Protein AF-0000000069180202 (afdb_homodimer)

Radius of gyration: 19.61 Å; Cα contacts (8 Å, |Δi|>4): 697; chains: 2; bounding box: 41×54×53 Å

InterPro domains:
  IPR003018 GAF domain [PF13185] (70-161)
  IPR029016 GAF-like domain superfamily [G3DSA:3.30.450.40] (1-163)

Sequence (326 aa):
MNQHNKVQEYEKVLDLLDHFLKKYQNLGRNAIETSIVSLLKNNVTGLFFVGFYQVIDGILIDSILDNHLEVGPYQSTILATPRIEKGKGQCGQCWAEGKVQIQEDVKVCQNYIACDNETQSEIVIPVIKNGVVLSVLDIDSEHLSRFDEVDSKYLQRIVEYLIMNQHNKVQEYEKVLDLLDHFLKKYQNLGRNAIETSIVSLLKNNVTGLFFVGFYQVIDGILIDSILDNHLEVGPYQSTILATPRIEKGKGQCGQCWAEGKVQIQEDVKVCQNYIACDNETQSEIVIPVIKNGVVLSVLDIDSEHLSRFDEVDSKYLQRIVEYLI

Nearest PDB structures (foldseek):
  3mmh-assembly1_B  TM=9.413E-01  e=2.063E-14  Neisseria meningitidis 8013
  3rfb-assembly1_A  TM=9.466E-01  e=6.491E-14  Streptococcus pneumoniae R6
  3ksf-assembly2_D  TM=9.534E-01  e=9.323E-14  Staphylococcus aureus subsp. aureus MRSA252
  4mn7-assembly1_B  TM=9.444E-01  e=2.237E-10  Thermoplasma acidophilum DSM 1728
  4mmn-assembly2_E  TM=9.373E-01  e=2.376E-10  Thermoplasma acidophilum DSM 1728

Structure (mmCIF, N/CA/C/O backbone):
data_AF-0000000069180202-model_v1
#
loop_
_entity.id
_entity.type
_entity.pdbx_description
1 polymer 'Chromosome undetermined scaffold_2, whole genome shotgun sequence'
#
loop_
_atom_site.group_PDB
_atom_site.id
_atom_site.type_symbol
_atom_site.label_atom_id
_atom_site.label_alt_id
_atom_site.label_comp_id
_atom_site.label_asym_id
_atom_site.label_entity_id
_atom_site.label_seq_id
_atom_site.pdbx_PDB_ins_code
_atom_site.Cartn_x
_atom_site.Cartn_y
_atom_site.Cartn_z
_atom_site.occupancy
_atom_site.B_iso_or_equiv
_atom_site.auth_seq_id
_atom_site.auth_comp_id
_atom_site.auth_asym_id
_atom_site.auth_atom_id
_atom_site.pdbx_PDB_model_num
ATOM 1 N N . MET A 1 1 ? -10.234 23.172 -8.258 1 62.91 1 MET A N 1
ATOM 2 C CA . MET A 1 1 ? -11.141 22.047 -8.523 1 62.91 1 MET A CA 1
ATOM 3 C C . MET A 1 1 ? -12.562 22.391 -8.078 1 62.91 1 MET A C 1
ATOM 5 O O . MET A 1 1 ? -12.758 23.062 -7.066 1 62.91 1 MET A O 1
ATOM 9 N N . ASN A 1 2 ? -13.484 22.062 -8.883 1 78.38 2 ASN A N 1
ATOM 10 C CA . ASN A 1 2 ? -14.898 22.281 -8.594 1 78.38 2 ASN A CA 1
ATOM 11 C C . ASN A 1 2 ? -15.359 21.469 -7.391 1 78.38 2 ASN A C 1
ATOM 13 O O . ASN A 1 2 ? -15.117 20.266 -7.32 1 78.38 2 ASN A O 1
ATOM 17 N N . GLN A 1 3 ? -15.898 22.172 -6.367 1 82.25 3 GLN A N 1
ATOM 18 C CA . GLN A 1 3 ? -16.328 21.594 -5.105 1 82.25 3 GLN A CA 1
ATOM 19 C C . GLN A 1 3 ? -17.375 20.5 -5.332 1 82.25 3 GLN A C 1
ATOM 21 O O . GLN A 1 3 ? -17.359 19.484 -4.641 1 82.25 3 GLN A O 1
ATOM 2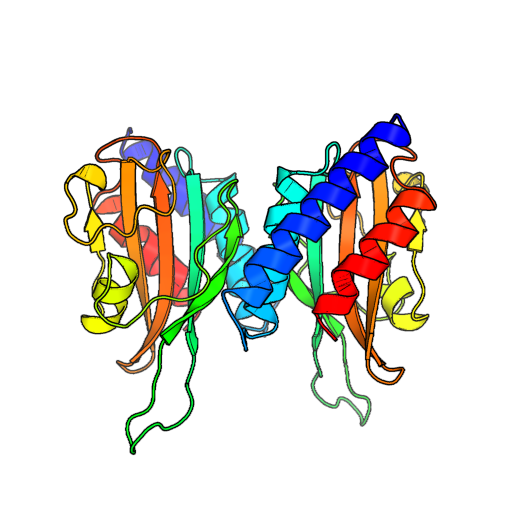6 N N . HIS A 1 4 ? -18.203 20.719 -6.238 1 80.88 4 HIS A N 1
ATOM 27 C CA . HIS A 1 4 ? -19.25 19.734 -6.523 1 80.88 4 HIS A CA 1
ATOM 28 C C . HIS A 1 4 ? -18.656 18.422 -6.996 1 80.88 4 HIS A C 1
ATOM 30 O O . HIS A 1 4 ? -19.109 17.344 -6.574 1 80.88 4 HIS A O 1
ATOM 36 N N . ASN A 1 5 ? -17.75 18.5 -7.758 1 92.19 5 ASN A N 1
ATOM 37 C CA . ASN A 1 5 ? -17.094 17.312 -8.258 1 92.19 5 ASN A CA 1
ATOM 38 C C . ASN A 1 5 ? -16.375 16.547 -7.145 1 92.19 5 ASN A C 1
ATOM 40 O O . ASN A 1 5 ? -16.453 15.312 -7.082 1 92.19 5 ASN A O 1
ATOM 44 N N . LYS A 1 6 ? -15.906 17.25 -6.215 1 95.06 6 LYS A N 1
ATOM 45 C CA . LYS A 1 6 ? -15.25 16.625 -5.074 1 95.06 6 LYS A CA 1
ATOM 46 C C . LYS A 1 6 ? -16.234 15.82 -4.246 1 95.06 6 LYS A C 1
ATOM 48 O O . LYS A 1 6 ? -15.961 14.664 -3.898 1 95.06 6 LYS A O 1
ATOM 53 N N . VAL A 1 7 ? -17.297 16.484 -3.967 1 97.69 7 VAL A N 1
ATOM 54 C CA . VAL A 1 7 ? -18.312 15.852 -3.125 1 97.69 7 VAL A CA 1
ATOM 55 C C . VAL A 1 7 ? -18.766 14.547 -3.762 1 97.69 7 VAL A C 1
ATOM 57 O O . VAL A 1 7 ? -18.844 13.516 -3.092 1 97.69 7 VAL A O 1
ATOM 60 N N . GLN A 1 8 ? -19.016 14.57 -5.012 1 98.19 8 GLN A N 1
ATOM 61 C CA . GLN A 1 8 ? -19.469 13.383 -5.719 1 98.19 8 GLN A CA 1
ATOM 62 C C . GLN A 1 8 ? -18.422 12.273 -5.688 1 98.19 8 GLN A C 1
ATOM 64 O O . GLN A 1 8 ? -18.75 11.102 -5.492 1 98.19 8 GLN A O 1
ATOM 69 N N . GLU A 1 9 ? -17.219 12.609 -5.91 1 98.56 9 GLU A N 1
ATOM 70 C CA . GLU A 1 9 ? -16.125 11.633 -5.898 1 98.56 9 GLU A CA 1
ATOM 71 C C . GLU A 1 9 ? -15.977 10.992 -4.52 1 98.56 9 GLU A C 1
ATOM 73 O O . GLU A 1 9 ? -15.836 9.773 -4.406 1 98.56 9 GLU A O 1
ATOM 78 N N . TYR A 1 10 ? -16.047 11.805 -3.496 1 98.75 10 TYR A N 1
ATOM 79 C CA . TYR A 1 10 ? -15.906 11.281 -2.141 1 98.75 10 TYR A CA 1
ATOM 80 C C . TYR A 1 10 ? -17.109 10.414 -1.769 1 98.75 10 TYR A C 1
ATOM 82 O O . TYR A 1 10 ? -16.953 9.391 -1.097 1 98.75 10 TYR A O 1
ATOM 90 N N . GLU A 1 11 ? -18.25 10.844 -2.168 1 98.62 11 GLU A N 1
ATOM 91 C CA . GLU A 1 11 ? -19.453 10.047 -1.897 1 98.62 11 GLU A CA 1
ATOM 92 C C . GLU A 1 11 ? -19.359 8.688 -2.586 1 98.62 11 GLU A C 1
ATOM 94 O O . GLU A 1 11 ? -19.781 7.672 -2.018 1 98.62 11 GLU A O 1
ATOM 99 N N . LYS A 1 12 ? -18.875 8.727 -3.756 1 98.62 12 LYS A N 1
ATOM 100 C CA . LYS A 1 12 ? -18.641 7.461 -4.449 1 98.62 12 LYS A CA 1
ATOM 101 C C . LYS A 1 12 ? -17.672 6.57 -3.672 1 98.62 12 LYS A C 1
ATOM 103 O O . LYS A 1 12 ? -17.938 5.375 -3.494 1 98.62 12 LYS A O 1
ATOM 108 N N . VAL A 1 13 ? -16.594 7.074 -3.213 1 98.75 13 VAL A N 1
ATOM 109 C CA . VAL A 1 13 ? -15.609 6.324 -2.441 1 98.75 13 VAL A CA 1
ATOM 110 C C . VAL A 1 13 ? -16.266 5.75 -1.186 1 98.75 13 VAL A C 1
ATOM 112 O O . VAL A 1 13 ? -16.078 4.578 -0.859 1 98.75 13 VAL A O 1
ATOM 115 N N . LEU A 1 14 ? -17.078 6.582 -0.497 1 98.81 14 LEU A N 1
ATOM 116 C CA . LEU A 1 14 ? -17.734 6.141 0.729 1 98.81 14 LEU A CA 1
ATOM 117 C C . LEU A 1 14 ? -18.688 4.992 0.446 1 98.81 14 LEU A C 1
ATOM 119 O O . LEU A 1 14 ? -18.766 4.027 1.211 1 98.81 14 LEU A O 1
ATOM 123 N N . ASP A 1 15 ? -19.391 5.113 -0.637 1 98.62 15 ASP A N 1
ATOM 124 C CA . ASP A 1 15 ? -20.328 4.062 -1.017 1 98.62 15 ASP A CA 1
ATOM 125 C C . ASP A 1 15 ? -19.594 2.754 -1.311 1 98.62 15 ASP A C 1
ATOM 127 O O . ASP A 1 15 ? -20 1.693 -0.825 1 98.62 15 ASP A O 1
ATOM 131 N N . LEU A 1 16 ? -18.578 2.826 -2.084 1 98.44 16 LEU A N 1
ATOM 132 C CA . LEU A 1 16 ? -17.797 1.646 -2.439 1 98.44 16 LEU A CA 1
ATOM 133 C C . LEU A 1 16 ? -17.156 1.027 -1.202 1 98.44 16 LEU A C 1
ATOM 135 O O . LEU A 1 16 ? -17.156 -0.196 -1.04 1 98.44 16 LEU A O 1
ATOM 139 N N . LEU A 1 17 ? -16.656 1.841 -0.373 1 98.56 17 LEU A N 1
ATOM 140 C CA . LEU A 1 17 ? -16 1.368 0.844 1 98.56 17 LEU A CA 1
ATOM 141 C C . LEU A 1 17 ? -17 0.674 1.762 1 98.56 17 LEU A C 1
ATOM 143 O O . LEU A 1 17 ? -16.719 -0.394 2.307 1 98.56 17 LEU A O 1
ATOM 147 N N . ASP A 1 18 ? -18.125 1.298 1.925 1 98.12 18 ASP A N 1
ATOM 148 C CA . ASP A 1 18 ? -19.172 0.722 2.762 1 98.12 18 ASP A CA 1
ATOM 149 C C . ASP A 1 18 ? -19.578 -0.655 2.252 1 98.12 18 ASP A C 1
ATOM 151 O O . ASP A 1 18 ? -19.672 -1.608 3.027 1 98.12 18 ASP A O 1
ATOM 155 N N . HIS A 1 19 ? -19.797 -0.779 1.019 1 97.81 19 HIS A N 1
ATOM 156 C CA . HIS A 1 19 ? -20.172 -2.055 0.42 1 97.81 19 HIS A CA 1
ATOM 157 C C . HIS A 1 19 ? -19.062 -3.09 0.587 1 97.81 19 HIS A C 1
ATOM 159 O O . HIS A 1 19 ? -19.344 -4.246 0.912 1 97.81 19 HIS A O 1
ATOM 165 N N . PHE A 1 20 ? -17.891 -2.672 0.346 1 97.75 20 PHE A N 1
ATOM 166 C CA . PHE A 1 20 ? -16.719 -3.529 0.44 1 97.75 20 PHE A CA 1
ATOM 167 C C . PHE A 1 20 ? -16.562 -4.094 1.848 1 97.75 20 PHE A C 1
ATOM 169 O O . PHE A 1 20 ? -16.391 -5.301 2.021 1 97.75 20 PHE A O 1
ATOM 176 N N . LEU A 1 21 ? -16.734 -3.268 2.811 1 97.56 21 LEU A N 1
ATOM 177 C CA . LEU A 1 21 ? -16.484 -3.686 4.184 1 97.56 21 LEU A CA 1
ATOM 178 C C . LEU A 1 21 ? -17.688 -4.426 4.754 1 97.56 21 LEU A C 1
ATOM 180 O O . LEU A 1 21 ? -17.562 -5.137 5.758 1 97.56 21 LEU A O 1
ATOM 184 N N . LYS A 1 22 ? -18.844 -4.211 4.195 1 97.19 22 LYS A N 1
ATOM 185 C CA . LYS A 1 22 ? -20 -5.039 4.551 1 97.19 22 LYS A CA 1
ATOM 186 C C . LYS A 1 22 ? -19.828 -6.461 4.023 1 97.19 22 LYS A C 1
ATOM 188 O O . LYS A 1 22 ? -20.219 -7.426 4.684 1 97.19 22 LYS A O 1
ATOM 193 N N . LYS A 1 23 ? -19.234 -6.543 2.889 1 96.31 23 LYS A N 1
ATOM 194 C CA . LYS A 1 23 ? -19.016 -7.84 2.258 1 96.31 23 LYS A CA 1
ATOM 195 C C . LYS A 1 23 ? -17.875 -8.594 2.934 1 96.31 23 LYS A C 1
ATOM 197 O O . LYS A 1 23 ? -17.953 -9.805 3.131 1 96.31 23 LYS A O 1
ATOM 202 N N . TYR A 1 24 ? -16.844 -7.91 3.221 1 95.06 24 TYR A N 1
ATOM 203 C CA . TYR A 1 24 ? -15.672 -8.5 3.85 1 95.06 24 TYR A CA 1
ATOM 204 C C . TYR A 1 24 ? -15.508 -7.992 5.277 1 95.06 24 TYR A C 1
ATOM 206 O O . TYR A 1 24 ? -14.828 -6.992 5.516 1 95.06 24 TYR A O 1
ATOM 214 N N . GLN A 1 25 ? -16.031 -8.719 6.203 1 93.88 25 GLN A N 1
ATOM 215 C CA . GLN A 1 25 ? -16.031 -8.297 7.602 1 93.88 25 GLN A CA 1
ATOM 216 C C . GLN A 1 25 ? -14.75 -8.742 8.305 1 93.88 25 GLN A C 1
ATOM 218 O O . GLN A 1 25 ? -14.031 -9.617 7.809 1 93.88 25 GLN A O 1
ATOM 223 N N . ASN A 1 26 ? -14.383 -8.109 9.289 1 93.06 26 ASN A N 1
ATOM 224 C CA . ASN A 1 26 ? -13.289 -8.461 10.195 1 93.06 26 ASN A CA 1
ATOM 225 C C . ASN A 1 26 ? -11.938 -8.445 9.484 1 93.06 26 ASN A C 1
ATOM 227 O O . ASN A 1 26 ? -11.102 -9.32 9.703 1 93.06 26 ASN A O 1
ATOM 231 N N . LEU A 1 27 ? -11.766 -7.555 8.547 1 95.69 27 LEU A N 1
ATOM 232 C CA . LEU A 1 27 ? -10.469 -7.344 7.914 1 95.69 27 LEU A CA 1
ATOM 233 C C . LEU A 1 27 ? -9.492 -6.691 8.883 1 95.69 27 LEU A C 1
ATOM 235 O O . LEU A 1 27 ? -9.891 -5.891 9.734 1 95.69 27 LEU A O 1
ATOM 239 N N . GLY A 1 28 ? -8.234 -7.055 8.734 1 96 28 GLY A N 1
ATOM 240 C CA . GLY A 1 28 ? -7.203 -6.367 9.492 1 96 28 GLY A CA 1
ATOM 241 C C . GLY A 1 28 ? -7 -4.926 9.055 1 96 28 GLY A C 1
ATOM 242 O O . GLY A 1 28 ? -7.441 -4.531 7.977 1 96 28 GLY A O 1
ATOM 243 N N . ARG A 1 29 ? -6.391 -4.145 9.836 1 96.69 29 ARG A N 1
ATOM 244 C CA . ARG A 1 29 ? -6.176 -2.721 9.617 1 96.69 29 ARG A CA 1
ATOM 245 C C . ARG A 1 29 ? -5.438 -2.479 8.297 1 96.69 29 ARG A C 1
ATOM 247 O O . ARG A 1 29 ? -5.805 -1.585 7.535 1 96.69 29 ARG A O 1
ATOM 254 N N . ASN A 1 30 ? -4.395 -3.289 8.047 1 97.62 30 ASN A N 1
ATOM 255 C CA . ASN A 1 30 ? -3.607 -3.125 6.828 1 97.62 30 ASN A CA 1
ATOM 256 C C . ASN A 1 30 ? -4.465 -3.293 5.578 1 97.62 30 ASN A C 1
ATOM 258 O O . ASN A 1 30 ? -4.305 -2.551 4.605 1 97.62 30 ASN A O 1
ATOM 262 N N . ALA A 1 31 ? -5.324 -4.23 5.613 1 98.25 31 ALA A N 1
ATOM 263 C CA . ALA A 1 31 ? -6.203 -4.496 4.48 1 98.25 31 ALA A CA 1
ATOM 264 C C . ALA A 1 31 ? -7.188 -3.348 4.27 1 98.25 31 ALA A C 1
ATOM 266 O O . ALA A 1 31 ? -7.453 -2.947 3.133 1 98.25 31 ALA A O 1
ATOM 267 N N . ILE A 1 32 ? -7.699 -2.828 5.348 1 98.62 32 ILE A N 1
ATOM 268 C CA . ILE A 1 32 ? -8.633 -1.713 5.242 1 98.62 32 ILE A CA 1
ATOM 269 C C . ILE A 1 32 ? -7.902 -0.474 4.73 1 98.62 32 ILE A C 1
ATOM 271 O O . ILE A 1 32 ? -8.391 0.216 3.832 1 98.62 32 ILE A O 1
ATOM 275 N N . GLU A 1 33 ? -6.727 -0.249 5.262 1 98.88 33 GLU A N 1
ATOM 276 C CA . GLU A 1 33 ? -5.945 0.905 4.824 1 98.88 33 GLU A CA 1
ATOM 277 C C . GLU A 1 33 ? -5.617 0.818 3.338 1 98.88 33 GLU A C 1
ATOM 279 O O . GLU A 1 33 ? -5.777 1.797 2.604 1 98.88 33 GLU A O 1
ATOM 284 N N . THR A 1 34 ? -5.156 -0.327 2.893 1 98.75 34 THR A N 1
ATOM 285 C CA . THR A 1 34 ? -4.789 -0.469 1.487 1 98.75 34 THR A CA 1
ATOM 286 C C . THR A 1 34 ? -6.012 -0.289 0.59 1 98.75 34 THR A C 1
ATOM 288 O O . THR A 1 34 ? -5.902 0.26 -0.509 1 98.75 34 THR A O 1
ATOM 291 N N . SER A 1 35 ? -7.156 -0.737 1.031 1 98.5 35 SER A N 1
ATOM 292 C CA . SER A 1 35 ? -8.391 -0.582 0.261 1 98.5 35 SER A CA 1
ATOM 293 C C . SER A 1 35 ? -8.812 0.881 0.186 1 98.5 35 SER A C 1
ATOM 295 O O . SER A 1 35 ? -9.234 1.356 -0.87 1 98.5 35 SER A O 1
ATOM 297 N N . ILE A 1 36 ? -8.703 1.573 1.312 1 98.94 36 ILE A N 1
ATOM 298 C CA . ILE A 1 36 ? -9 3.002 1.333 1 98.94 36 ILE A CA 1
ATOM 299 C C . ILE A 1 36 ? -8.078 3.73 0.355 1 98.94 36 ILE A C 1
ATOM 301 O O . ILE A 1 36 ? -8.539 4.555 -0.44 1 98.94 36 ILE A O 1
ATOM 305 N N . VAL A 1 37 ? -6.809 3.398 0.398 1 98.94 37 VAL A N 1
ATOM 306 C CA . VAL A 1 37 ? -5.828 4.012 -0.493 1 98.94 37 VAL A CA 1
ATOM 307 C C . VAL A 1 37 ? -6.234 3.773 -1.946 1 98.94 37 VAL A C 1
ATOM 309 O O . VAL A 1 37 ? -6.246 4.707 -2.752 1 98.94 37 VAL A O 1
ATOM 312 N N . SER A 1 38 ? -6.566 2.566 -2.246 1 98.62 38 SER A N 1
ATOM 313 C CA . SER A 1 38 ? -6.949 2.209 -3.607 1 98.62 38 SER A CA 1
ATOM 314 C C . SER A 1 38 ? -8.188 2.977 -4.055 1 98.62 38 SER A C 1
ATOM 316 O O . SER A 1 38 ? -8.219 3.531 -5.152 1 98.62 38 SER A O 1
ATOM 318 N N . LEU A 1 39 ? -9.148 3 -3.262 1 98.81 39 LEU A N 1
ATOM 319 C CA . LEU A 1 39 ? -10.406 3.654 -3.609 1 98.81 39 LEU A CA 1
ATOM 320 C C . LEU A 1 39 ? -10.203 5.156 -3.795 1 98.81 39 LEU A C 1
ATOM 322 O O . LEU A 1 39 ? -10.727 5.742 -4.746 1 98.81 39 LEU A O 1
ATOM 326 N N . LEU A 1 40 ? -9.477 5.77 -2.883 1 98.88 40 LEU A N 1
ATOM 327 C CA . LEU A 1 40 ? -9.227 7.203 -3.002 1 98.88 40 LEU A CA 1
ATOM 328 C C . LEU A 1 40 ? -8.43 7.512 -4.262 1 98.88 40 LEU A C 1
ATOM 330 O O . LEU A 1 40 ? -8.82 8.367 -5.059 1 98.88 40 LEU A O 1
ATOM 334 N N . LYS A 1 41 ? -7.324 6.805 -4.449 1 98.81 41 LYS A N 1
ATOM 335 C CA . LYS A 1 41 ? -6.406 7.078 -5.555 1 98.81 41 LYS A CA 1
ATOM 336 C C . LYS A 1 41 ? -7.105 6.914 -6.898 1 98.81 41 LYS A C 1
ATOM 338 O O . LYS A 1 41 ? -6.801 7.633 -7.855 1 98.81 41 LYS A O 1
ATOM 343 N N . ASN A 1 42 ? -8.062 6.031 -6.977 1 97.94 42 ASN A N 1
ATOM 344 C CA . ASN A 1 42 ? -8.602 5.656 -8.273 1 97.94 42 ASN A CA 1
ATOM 345 C C . ASN A 1 42 ? -9.977 6.285 -8.516 1 97.94 42 ASN A C 1
ATOM 347 O O . ASN A 1 42 ? -10.523 6.188 -9.609 1 97.94 42 ASN A O 1
ATOM 351 N N . ASN A 1 43 ? -10.5 7.004 -7.52 1 98.31 43 ASN A N 1
ATOM 352 C CA . ASN A 1 43 ? -11.828 7.566 -7.715 1 98.31 43 ASN A CA 1
ATOM 353 C C . ASN A 1 43 ? -11.859 9.062 -7.422 1 98.31 43 ASN A C 1
ATOM 355 O O . ASN A 1 43 ? -12.844 9.742 -7.711 1 98.31 43 ASN A O 1
ATOM 359 N N . VAL A 1 44 ? -10.859 9.617 -6.766 1 98.56 44 VAL A N 1
ATOM 360 C CA . VAL A 1 44 ? -10.773 11.055 -6.488 1 98.56 44 VAL A CA 1
ATOM 361 C C . VAL A 1 44 ? -9.672 11.68 -7.348 1 98.56 44 VAL A C 1
ATOM 363 O O . VAL A 1 44 ? -8.516 11.258 -7.285 1 98.56 44 VAL A O 1
ATOM 366 N N . THR A 1 45 ? -10.023 12.664 -8.109 1 97.69 45 THR A N 1
ATOM 367 C CA . THR A 1 45 ? -9.109 13.273 -9.078 1 97.69 45 THR A CA 1
ATOM 368 C C . THR A 1 45 ? -8.109 14.18 -8.367 1 97.69 45 THR A C 1
ATOM 370 O O . THR A 1 45 ? -8.414 14.758 -7.324 1 97.69 45 THR A O 1
ATOM 373 N N . GLY A 1 46 ? -6.996 14.242 -8.891 1 96.94 46 GLY A N 1
ATOM 374 C CA . GLY A 1 46 ? -6.027 15.242 -8.461 1 96.94 46 GLY A CA 1
ATOM 375 C C . GLY A 1 46 ? -5.184 14.797 -7.285 1 96.94 46 GLY A C 1
ATOM 376 O O . GLY A 1 46 ? -4.582 15.625 -6.598 1 96.94 46 GLY A O 1
ATOM 377 N N . LEU A 1 47 ? -5.219 13.5 -6.961 1 98.12 47 LEU A N 1
ATOM 378 C CA . LEU A 1 47 ? -4.379 12.977 -5.891 1 98.12 47 LEU A CA 1
ATOM 379 C C . LEU A 1 47 ? -3.111 12.344 -6.453 1 98.12 47 LEU A C 1
ATOM 381 O O . LEU A 1 47 ? -3.182 11.492 -7.348 1 98.12 47 LEU A O 1
ATOM 385 N N . PHE A 1 48 ? -2.041 12.797 -5.984 1 97.19 48 PHE A N 1
ATOM 386 C CA . PHE A 1 48 ? -0.748 12.32 -6.453 1 97.19 48 PHE A CA 1
ATOM 387 C C . PHE A 1 48 ? -0.225 11.203 -5.559 1 97.19 48 PHE A C 1
ATOM 389 O O . PHE A 1 48 ? 0.061 10.102 -6.031 1 97.19 48 PHE A O 1
ATOM 396 N N . PHE A 1 49 ? -0.125 11.406 -4.305 1 97.75 49 PHE A N 1
ATOM 397 C CA . PHE A 1 49 ? 0.205 10.438 -3.271 1 97.75 49 PHE A CA 1
ATOM 398 C C . PHE A 1 49 ? -0.982 10.203 -2.346 1 97.75 49 PHE A C 1
ATOM 400 O O . PHE A 1 49 ? -1.622 11.156 -1.898 1 97.75 49 PHE A O 1
ATOM 407 N N . VAL A 1 50 ? -1.335 9.008 -2.119 1 98.88 50 VAL A N 1
ATOM 408 C CA . VAL A 1 50 ? -2.301 8.609 -1.1 1 98.88 50 VAL A CA 1
ATOM 409 C C . VAL A 1 50 ? -1.725 7.477 -0.258 1 98.88 50 VAL A C 1
ATOM 411 O O . VAL A 1 50 ? -1.4 6.406 -0.784 1 98.88 50 VAL A O 1
ATOM 414 N N . GLY A 1 51 ? -1.556 7.715 1.034 1 98.81 51 GLY A N 1
ATOM 415 C CA . GLY A 1 51 ? -0.98 6.645 1.834 1 98.81 51 GLY A CA 1
ATOM 416 C C . GLY A 1 51 ? -1.128 6.871 3.326 1 98.81 51 GLY A C 1
ATOM 417 O O . GLY A 1 51 ? -1.507 7.961 3.76 1 98.81 51 GLY A O 1
ATOM 418 N N . PHE A 1 52 ? -0.867 5.84 4.078 1 98.94 52 PHE A N 1
ATOM 419 C CA . PHE A 1 52 ? -0.938 5.887 5.535 1 98.94 52 PHE A CA 1
ATOM 420 C C . PHE A 1 52 ? 0.455 5.812 6.145 1 98.94 52 PHE A C 1
ATOM 422 O O . PHE A 1 52 ? 1.344 5.152 5.602 1 98.94 52 PHE A O 1
ATOM 429 N N . TYR A 1 53 ? 0.617 6.461 7.191 1 98.69 53 TYR A N 1
ATOM 430 C CA . TYR A 1 53 ? 1.673 6.207 8.164 1 98.69 53 TYR A CA 1
ATOM 431 C C . TYR A 1 53 ? 1.092 5.707 9.484 1 98.69 53 TYR A C 1
ATOM 433 O O . TYR A 1 53 ? 0.066 6.211 9.945 1 98.69 53 TYR A O 1
ATOM 441 N N . GLN A 1 54 ? 1.719 4.738 10.047 1 98.38 54 GLN A N 1
ATOM 442 C CA . GLN A 1 54 ? 1.229 4.141 11.289 1 98.38 54 GLN A CA 1
ATOM 443 C C . GLN A 1 54 ? 2.15 4.473 12.461 1 98.38 54 GLN A C 1
ATOM 445 O O . GLN A 1 54 ? 3.373 4.477 12.312 1 98.38 54 GLN A O 1
ATOM 450 N N . VAL A 1 55 ? 1.574 4.754 13.594 1 97.38 55 VAL A N 1
ATOM 451 C CA . VAL A 1 55 ? 2.379 4.938 14.797 1 97.38 55 VAL A CA 1
ATOM 452 C C . VAL A 1 55 ? 2.92 3.592 15.266 1 97.38 55 VAL A C 1
ATOM 454 O O . VAL A 1 55 ? 2.152 2.664 15.531 1 97.38 55 VAL A O 1
ATOM 457 N N . ILE A 1 56 ? 4.188 3.498 15.266 1 95.12 56 ILE A N 1
ATOM 458 C CA . ILE A 1 56 ? 4.855 2.281 15.719 1 95.12 56 ILE A CA 1
ATOM 459 C C . ILE A 1 56 ? 5.555 2.547 17.047 1 95.12 56 ILE A C 1
ATOM 461 O O . ILE A 1 56 ? 6.254 3.553 17.203 1 95.12 56 ILE A O 1
ATOM 465 N N . ASP A 1 57 ? 5.277 1.591 17.953 1 84.62 57 ASP A N 1
ATOM 466 C CA . ASP A 1 57 ? 5.961 1.71 19.234 1 84.62 57 ASP A CA 1
ATOM 467 C C . ASP A 1 57 ? 7.445 1.375 19.109 1 84.62 57 ASP A C 1
ATOM 469 O O . ASP A 1 57 ? 7.812 0.415 18.422 1 84.62 57 ASP A O 1
ATOM 473 N N . GLY A 1 58 ? 8.297 2.252 19.391 1 71.62 58 GLY A N 1
ATOM 474 C CA . GLY A 1 58 ? 9.734 2.033 19.328 1 71.62 58 GLY A CA 1
ATOM 475 C C . GLY A 1 58 ? 10.297 1.438 20.609 1 71.62 58 GLY A C 1
ATOM 476 O O . GLY A 1 58 ? 9.547 0.904 21.438 1 71.62 58 GLY A O 1
ATOM 477 N N . ILE A 1 59 ? 11.594 1.221 20.516 1 59.69 59 ILE A N 1
ATOM 478 C CA . ILE A 1 59 ? 12.336 0.718 21.672 1 59.69 59 ILE A CA 1
ATOM 479 C C . ILE A 1 59 ? 12.414 1.799 22.75 1 59.69 59 ILE A C 1
ATOM 481 O O . ILE A 1 59 ? 12.406 2.992 22.438 1 59.69 59 ILE A O 1
ATOM 485 N N . LEU A 1 60 ? 12.289 1.415 23.859 1 62.84 60 LEU A N 1
ATOM 486 C CA . LEU A 1 60 ? 12.484 2.303 25 1 62.8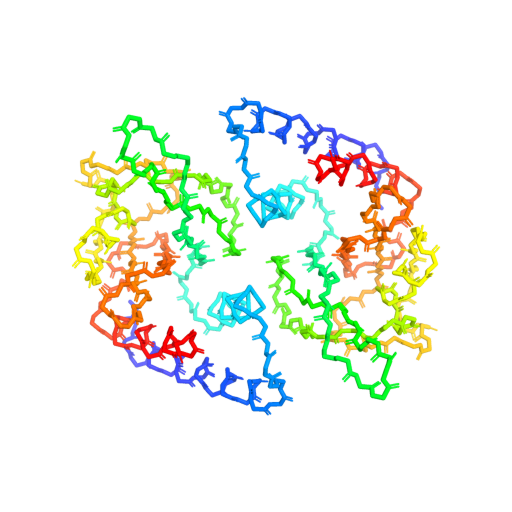4 60 LEU A CA 1
ATOM 487 C C . LEU A 1 60 ? 13.922 2.807 25.047 1 62.84 60 LEU A C 1
ATOM 489 O O . LEU A 1 60 ? 14.867 2.01 25.094 1 62.84 60 LEU A O 1
ATOM 493 N N . ILE A 1 61 ? 14.094 3.902 24.609 1 57.47 61 ILE A N 1
ATOM 494 C CA . ILE A 1 61 ? 15.398 4.516 24.844 1 57.47 61 ILE A CA 1
ATOM 495 C C . ILE A 1 61 ? 15.312 5.477 26.031 1 57.47 61 ILE A C 1
ATOM 497 O O . ILE A 1 61 ? 14.617 6.492 25.953 1 57.47 61 ILE A O 1
ATOM 501 N N . ASP A 1 62 ? 16.25 5.191 26.953 1 53.59 62 ASP A N 1
ATOM 502 C CA . ASP A 1 62 ? 16.328 6.012 28.156 1 53.59 62 ASP A CA 1
ATOM 503 C C . ASP A 1 62 ? 14.938 6.25 28.75 1 53.59 62 ASP A C 1
ATOM 505 O O . ASP A 1 62 ? 14.578 7.387 29.062 1 53.59 62 ASP A O 1
ATOM 509 N N . SER A 1 63 ? 14.133 5.383 28.656 1 62.97 63 SER A N 1
ATOM 510 C CA . SER A 1 63 ? 12.805 5.359 29.25 1 62.97 63 SER A CA 1
ATOM 511 C C . SER A 1 63 ? 11.805 6.137 28.406 1 62.97 63 SER A C 1
ATOM 513 O O . SER A 1 63 ? 10.75 6.539 28.906 1 62.97 63 SER A O 1
ATOM 515 N N . ILE A 1 64 ? 12.32 6.617 27.422 1 64.06 64 ILE A N 1
ATOM 516 C CA . ILE A 1 64 ? 11.398 7.277 26.516 1 64.06 64 ILE A CA 1
ATOM 517 C C . ILE A 1 64 ? 11.133 6.371 25.312 1 64.06 64 ILE A C 1
ATOM 519 O O . ILE A 1 64 ? 12.062 5.867 24.688 1 64.06 64 ILE A O 1
ATOM 523 N N . LEU A 1 65 ? 9.859 6.125 25.094 1 66.12 65 LEU A N 1
ATOM 524 C CA . LEU A 1 65 ? 9.516 5.332 23.922 1 66.12 65 LEU A CA 1
ATOM 525 C C . LEU A 1 65 ? 9.773 6.117 22.641 1 66.12 65 LEU A C 1
ATOM 527 O O . LEU A 1 65 ? 9.359 7.273 22.531 1 66.12 65 LEU A O 1
ATOM 531 N N . ASP A 1 66 ? 10.594 5.652 21.875 1 79.69 66 ASP A N 1
ATOM 532 C CA . ASP A 1 66 ? 10.922 6.289 20.594 1 79.69 66 ASP A CA 1
ATOM 533 C C . ASP A 1 66 ? 9.914 5.922 19.516 1 79.69 66 ASP A C 1
ATOM 535 O O . ASP A 1 66 ? 10.281 5.352 18.484 1 79.69 66 ASP A O 1
ATOM 539 N N . ASN A 1 67 ? 8.695 6.371 19.812 1 91.75 67 ASN A N 1
ATOM 540 C CA . ASN A 1 67 ? 7.668 6.102 18.812 1 91.75 67 ASN A CA 1
ATOM 541 C C . ASN A 1 67 ? 7.875 6.934 17.547 1 91.75 67 ASN A C 1
ATOM 543 O O . ASN A 1 67 ? 8.461 8.016 17.609 1 91.75 67 ASN A O 1
ATOM 547 N N . HIS A 1 68 ? 7.527 6.418 16.453 1 95.56 68 HIS A N 1
ATOM 548 C CA . HIS A 1 68 ? 7.594 7.129 15.188 1 95.56 68 HIS A CA 1
ATOM 549 C C . HIS A 1 68 ? 6.453 6.711 14.266 1 95.56 68 HIS A C 1
ATOM 551 O O . HIS A 1 68 ? 5.754 5.734 14.539 1 95.56 68 HIS A O 1
ATOM 557 N N . LEU A 1 69 ? 6.246 7.527 13.328 1 97.5 69 LEU A N 1
ATOM 558 C CA . LEU A 1 69 ? 5.414 7.094 12.203 1 97.5 69 LEU A CA 1
ATOM 559 C C . LEU A 1 69 ? 6.219 6.234 11.234 1 97.5 69 LEU A C 1
ATOM 561 O O . LEU A 1 69 ? 7.348 6.586 10.875 1 97.5 69 LEU A O 1
ATOM 565 N N . GLU A 1 70 ? 5.621 5.137 10.852 1 97.88 70 GLU A N 1
ATOM 566 C CA . GLU A 1 70 ? 6.207 4.301 9.812 1 97.88 70 GLU A CA 1
ATOM 567 C C . GLU A 1 70 ? 5.258 4.152 8.625 1 97.88 70 GLU A C 1
ATOM 569 O O . GLU A 1 70 ? 4.051 3.99 8.805 1 97.88 70 GLU A O 1
ATOM 574 N N . VAL A 1 71 ? 5.852 4.18 7.434 1 98.31 71 VAL A N 1
ATOM 575 C CA . VAL A 1 71 ? 5.043 4.172 6.223 1 98.31 71 VAL A CA 1
ATOM 576 C C . VAL A 1 71 ? 4.27 2.861 6.125 1 98.31 71 VAL A C 1
ATOM 578 O O . VAL A 1 71 ? 4.809 1.791 6.418 1 98.31 71 VAL A O 1
ATOM 581 N N . GLY A 1 72 ? 2.992 2.947 5.879 1 98.56 72 GLY A N 1
ATOM 582 C CA . GLY A 1 72 ? 2.111 1.847 5.52 1 98.56 72 GLY A CA 1
ATOM 583 C C . GLY A 1 72 ? 1.737 1.841 4.047 1 98.56 72 GLY A C 1
ATOM 584 O O . GLY A 1 72 ? 2.5 2.318 3.207 1 98.56 72 GLY A O 1
ATOM 585 N N . PRO A 1 73 ? 0.623 1.282 3.705 1 98.75 73 PRO A N 1
ATOM 586 C CA . PRO A 1 73 ? 0.223 1.202 2.299 1 98.75 73 PRO A CA 1
ATOM 587 C C . PRO A 1 73 ? 0.058 2.576 1.652 1 98.75 73 PRO A C 1
ATOM 589 O O . PRO A 1 73 ? -0.438 3.508 2.291 1 98.75 73 PRO A O 1
ATOM 592 N N . TYR A 1 74 ? 0.459 2.666 0.396 1 98.75 74 TYR A N 1
ATOM 593 C CA . TYR A 1 74 ? 0.237 3.883 -0.376 1 98.75 74 TYR A CA 1
ATOM 594 C C . TYR A 1 74 ? 0.262 3.592 -1.872 1 98.75 74 TYR A C 1
ATOM 596 O O . TYR A 1 74 ? 0.677 2.51 -2.293 1 98.75 74 TYR A O 1
ATOM 604 N N . GLN A 1 75 ? -0.263 4.5 -2.613 1 98.69 75 GLN A N 1
ATOM 605 C CA . GLN A 1 75 ? -0.124 4.496 -4.066 1 98.69 75 GLN A CA 1
ATOM 606 C C . GLN A 1 75 ? 0.414 5.828 -4.574 1 98.69 75 GLN A C 1
ATOM 608 O O . GLN A 1 75 ? -0.169 6.883 -4.305 1 98.69 75 GLN A O 1
ATOM 613 N N . SER A 1 76 ? 1.49 5.793 -5.184 1 98.06 76 SER A N 1
ATOM 614 C CA . SER A 1 76 ? 2.184 6.934 -5.773 1 98.06 76 SER A CA 1
ATOM 615 C C . SER A 1 76 ? 3.432 6.488 -6.531 1 98.06 76 SER A C 1
ATOM 617 O O . SER A 1 76 ? 3.896 5.359 -6.367 1 98.06 76 SER A O 1
ATOM 619 N N . THR A 1 77 ? 3.941 7.418 -7.328 1 96.12 77 THR A N 1
ATOM 620 C CA . THR A 1 77 ? 5.215 7.145 -7.984 1 96.12 77 THR A CA 1
ATOM 621 C C . THR A 1 77 ? 6.383 7.48 -7.062 1 96.12 77 THR A C 1
ATOM 623 O O . THR A 1 77 ? 7.523 7.102 -7.332 1 96.12 77 THR A O 1
ATOM 626 N N . ILE A 1 78 ? 6.133 8.055 -5.973 1 93.88 78 ILE A N 1
ATOM 627 C CA . ILE A 1 78 ? 7.16 8.477 -5.023 1 93.88 78 ILE A CA 1
ATOM 628 C C . ILE A 1 78 ? 7.574 7.293 -4.152 1 93.88 78 ILE A C 1
ATOM 630 O O . ILE A 1 78 ? 6.727 6.516 -3.709 1 93.88 78 ILE A O 1
ATOM 634 N N . LEU A 1 79 ? 8.859 7.191 -3.965 1 96.31 79 LEU A N 1
ATOM 635 C CA . LEU A 1 79 ? 9.32 6.352 -2.863 1 96.31 79 LEU A CA 1
ATOM 636 C C . LEU A 1 79 ? 9.234 7.094 -1.537 1 96.31 79 LEU A C 1
ATOM 638 O O . LEU A 1 79 ? 10.039 7.984 -1.267 1 96.31 79 LEU A O 1
ATOM 642 N N . ALA A 1 80 ? 8.336 6.738 -0.739 1 96.12 80 ALA A N 1
ATOM 643 C CA . ALA A 1 80 ? 8.008 7.488 0.471 1 96.12 80 ALA A CA 1
ATOM 644 C C . ALA A 1 80 ? 9.094 7.328 1.528 1 96.12 80 ALA A C 1
ATOM 646 O O . ALA A 1 80 ? 9.695 6.258 1.654 1 96.12 80 ALA A O 1
ATOM 647 N N . THR A 1 81 ? 9.352 8.406 2.285 1 95.38 81 THR A N 1
ATOM 648 C CA . THR A 1 81 ? 10.18 8.258 3.473 1 95.38 81 THR A CA 1
ATOM 649 C C . THR A 1 81 ? 9.547 7.266 4.449 1 95.38 81 THR A C 1
ATOM 651 O O . THR A 1 81 ? 8.352 7.336 4.723 1 95.38 81 THR A O 1
ATOM 654 N N . PRO A 1 82 ? 10.328 6.414 5.004 1 96.25 82 PRO A N 1
ATOM 655 C CA . PRO A 1 82 ? 9.695 5.312 5.738 1 96.25 82 PRO A CA 1
ATOM 656 C C . PRO A 1 82 ? 9.43 5.66 7.199 1 96.25 82 PRO A C 1
ATOM 658 O O . PRO A 1 82 ? 8.688 4.945 7.883 1 96.25 82 PRO A O 1
ATOM 661 N N . ARG A 1 83 ? 10.102 6.75 7.676 1 95.25 83 ARG A N 1
ATOM 662 C CA . ARG A 1 83 ? 9.961 7.121 9.078 1 95.25 83 ARG A CA 1
ATOM 663 C C . ARG A 1 83 ? 9.844 8.633 9.234 1 95.25 83 ARG A C 1
ATOM 665 O O . ARG A 1 83 ? 10.547 9.391 8.562 1 95.25 83 ARG A O 1
ATOM 672 N N . ILE A 1 84 ? 8.867 8.945 10.109 1 95.38 84 ILE A N 1
ATOM 673 C CA . ILE A 1 84 ? 8.656 10.359 10.414 1 95.38 84 ILE A CA 1
ATOM 674 C C . ILE A 1 84 ? 8.594 10.555 11.93 1 95.38 84 ILE A C 1
ATOM 676 O O . ILE A 1 84 ? 7.863 9.844 12.625 1 95.38 84 ILE A O 1
ATOM 680 N N . GLU A 1 85 ? 9.328 11.484 12.406 1 93.88 85 GLU A N 1
ATOM 681 C CA . GLU A 1 85 ? 9.328 11.797 13.828 1 93.88 85 GLU A CA 1
ATOM 682 C C . GLU A 1 85 ? 8.102 12.617 14.219 1 93.88 85 GLU A C 1
ATOM 684 O O . GLU A 1 85 ? 7.578 13.375 13.406 1 93.88 85 GLU A O 1
ATOM 689 N N . LYS A 1 86 ? 7.766 12.445 15.492 1 94.06 86 LYS A N 1
ATOM 690 C CA . LYS A 1 86 ? 6.656 13.258 15.992 1 94.06 86 LYS A CA 1
ATOM 691 C C . LYS A 1 86 ? 6.969 14.742 15.883 1 94.06 86 LYS A C 1
ATOM 693 O O . LYS A 1 86 ? 8.062 15.18 16.25 1 94.06 86 LYS A O 1
ATOM 698 N N . GLY A 1 87 ? 5.957 15.5 15.273 1 94.06 87 GLY A N 1
ATOM 699 C CA . GLY A 1 87 ? 6.094 16.938 15.188 1 94.06 87 GLY A CA 1
ATOM 700 C C . GLY A 1 87 ? 6.863 17.391 13.961 1 94.06 87 GLY A C 1
ATOM 701 O O . GLY A 1 87 ? 6.953 18.594 13.688 1 94.06 87 GLY A O 1
ATOM 702 N N . LYS A 1 88 ? 7.324 16.453 13.18 1 92.56 88 LYS A N 1
ATOM 703 C CA . LYS A 1 88 ? 8.133 16.812 12.016 1 92.56 88 LYS A CA 1
ATOM 704 C C . LYS A 1 88 ? 7.312 16.719 10.727 1 92.56 88 LYS A C 1
ATOM 706 O O . LYS A 1 88 ? 6.754 15.672 10.414 1 92.56 88 LYS A O 1
ATOM 711 N N . GLY A 1 89 ? 7.312 17.844 10.055 1 92.06 89 GLY A N 1
ATOM 712 C CA . GLY A 1 89 ? 6.516 17.875 8.836 1 92.06 89 GLY A CA 1
ATOM 713 C C . GLY A 1 89 ? 5.023 17.859 9.102 1 92.06 89 GLY A C 1
ATOM 714 O O . GLY A 1 89 ? 4.59 17.906 10.25 1 92.06 89 GLY A O 1
ATOM 715 N N . GLN A 1 90 ? 4.324 17.766 8.047 1 94.12 90 GLN A N 1
ATOM 716 C CA . GLN A 1 90 ? 2.869 17.797 8.164 1 94.12 90 GLN A CA 1
ATOM 717 C C . GLN A 1 90 ? 2.338 16.531 8.828 1 94.12 90 GLN A C 1
ATOM 719 O O . GLN A 1 90 ? 1.412 16.594 9.641 1 94.12 90 GLN A O 1
ATOM 724 N N . CYS A 1 91 ? 2.881 15.461 8.469 1 96.81 91 CYS A N 1
ATOM 725 C CA . CYS A 1 91 ? 2.453 14.211 9.078 1 96.81 91 CYS A CA 1
ATOM 726 C C . CYS A 1 91 ? 2.797 14.18 10.562 1 96.81 91 CYS A C 1
ATOM 728 O O . CYS A 1 91 ? 1.967 13.805 11.391 1 96.81 91 CYS A O 1
ATOM 730 N N . GLY A 1 92 ? 4.039 14.539 10.836 1 95.94 92 GLY A N 1
ATOM 731 C CA . GLY A 1 92 ? 4.445 14.57 12.234 1 95.94 92 GLY A CA 1
ATOM 732 C C . GLY A 1 92 ? 3.639 15.555 13.062 1 95.94 92 GLY A C 1
ATOM 733 O O . GLY A 1 92 ? 3.326 15.281 14.227 1 95.94 92 GLY A O 1
ATOM 734 N N . GLN A 1 93 ? 3.342 16.688 12.5 1 96.12 93 GLN A N 1
ATOM 735 C CA . GLN A 1 93 ? 2.539 17.688 13.188 1 96.12 93 GLN A CA 1
ATOM 736 C C . GLN A 1 93 ? 1.114 17.188 13.414 1 96.12 93 GLN A C 1
ATOM 738 O O . GLN A 1 93 ? 0.546 17.391 14.492 1 96.12 93 GLN A O 1
ATOM 743 N N . CYS A 1 94 ? 0.577 16.594 12.406 1 98 94 CYS A N 1
ATOM 744 C CA . CYS A 1 94 ? -0.741 15.977 12.539 1 98 94 CYS A CA 1
ATOM 745 C C . CYS A 1 94 ? -0.77 14.984 13.695 1 98 94 CYS A C 1
ATOM 747 O O . CYS A 1 94 ? -1.705 14.992 14.5 1 98 94 CYS A O 1
ATOM 749 N N . TRP A 1 95 ? 0.211 14.164 13.773 1 97.94 95 TRP A N 1
ATOM 750 C CA . TRP A 1 95 ? 0.343 13.18 14.836 1 97.94 95 TRP A CA 1
ATOM 751 C C . TRP A 1 95 ? 0.464 13.867 16.203 1 97.94 95 TRP A C 1
ATOM 753 O O . TRP A 1 95 ? -0.245 13.508 17.141 1 97.94 95 TRP A O 1
ATOM 763 N N . ALA A 1 96 ? 1.292 14.852 16.312 1 96.94 96 ALA A N 1
ATOM 764 C CA . ALA A 1 96 ? 1.567 15.531 17.578 1 96.94 96 ALA A CA 1
ATOM 765 C C . ALA A 1 96 ? 0.323 16.234 18.094 1 96.94 96 ALA A C 1
ATOM 767 O O . ALA A 1 96 ? 0.044 16.219 19.297 1 96.94 96 ALA A O 1
ATOM 768 N N . GLU A 1 97 ? -0.401 16.828 17.203 1 98 97 GLU A N 1
ATOM 769 C CA . GLU A 1 97 ? -1.516 17.688 17.609 1 98 97 GLU A CA 1
ATOM 770 C C . GLU A 1 97 ? -2.834 16.906 17.594 1 98 97 GLU A C 1
ATOM 772 O O . GLU A 1 97 ? -3.809 17.328 18.219 1 98 97 GLU A O 1
ATOM 777 N N . GLY A 1 98 ? -2.883 15.883 16.766 1 98.38 98 GLY A N 1
ATOM 778 C CA . GLY A 1 98 ? -4.129 15.156 16.594 1 98.38 98 GLY A CA 1
ATOM 779 C C . GLY A 1 98 ? -5.168 15.93 15.805 1 98.38 98 GLY A C 1
ATOM 780 O O . GLY A 1 98 ? -6.363 15.844 16.094 1 98.38 98 GLY A O 1
ATOM 781 N N . LYS A 1 99 ? -4.676 16.75 14.906 1 98.56 99 LYS A N 1
ATOM 782 C CA . LYS A 1 99 ? -5.555 17.594 14.117 1 98.56 99 LYS A CA 1
ATOM 783 C C . LYS A 1 99 ? -5.219 17.5 12.625 1 98.56 99 LYS A C 1
ATOM 785 O O . LYS A 1 99 ? -4.07 17.234 12.258 1 98.56 99 LYS A O 1
ATOM 790 N N . VAL A 1 100 ? -6.254 17.75 11.852 1 98.75 100 VAL A N 1
ATOM 791 C CA . VAL A 1 100 ? -6.059 17.797 10.406 1 98.75 100 VAL A CA 1
ATOM 792 C C . VAL A 1 100 ? -5.047 18.891 10.055 1 98.75 100 VAL A C 1
ATOM 794 O O . VAL A 1 100 ? -5.09 19.984 10.617 1 98.75 100 VAL A O 1
ATOM 797 N N . GLN A 1 101 ? -4.105 18.547 9.148 1 97.62 101 GLN A N 1
ATOM 798 C CA . GLN A 1 101 ? -3.188 19.531 8.578 1 97.62 101 GLN A CA 1
ATOM 799 C C . GLN A 1 101 ? -3.477 19.766 7.098 1 97.62 101 GLN A C 1
ATOM 801 O O . GLN A 1 101 ? -3.562 18.812 6.324 1 97.62 101 GLN A O 1
ATOM 806 N N . ILE A 1 102 ? -3.689 21 6.723 1 97.31 102 ILE A N 1
ATOM 807 C CA . ILE A 1 102 ? -3.83 21.375 5.316 1 97.31 102 ILE A CA 1
ATOM 808 C C . ILE A 1 102 ? -2.744 22.391 4.938 1 97.31 102 ILE A C 1
ATOM 810 O O . ILE A 1 102 ? -2.607 23.438 5.578 1 97.31 102 ILE A O 1
ATOM 814 N N . GLN A 1 103 ? -1.966 22.016 3.992 1 95.06 103 GLN A N 1
ATOM 815 C CA . GLN A 1 103 ? -0.934 22.891 3.465 1 95.06 103 GLN A CA 1
ATOM 816 C C . GLN A 1 103 ? -1.219 23.266 2.012 1 95.06 103 GLN A C 1
ATOM 818 O O . GLN A 1 103 ? -1.181 22.406 1.128 1 95.06 103 GLN A O 1
ATOM 823 N N . GLU A 1 104 ? -1.38 24.516 1.748 1 94.56 104 GLU A N 1
ATOM 824 C CA . GLU A 1 104 ? -1.771 25 0.428 1 94.56 104 GLU A CA 1
ATOM 825 C C . GLU A 1 104 ? -0.583 25.016 -0.529 1 94.56 104 GLU A C 1
ATOM 827 O O . GLU A 1 104 ? -0.754 24.875 -1.741 1 94.56 104 GLU A O 1
ATOM 832 N N . ASP A 1 105 ? 0.568 25.219 0.01 1 91.81 105 ASP A N 1
ATOM 833 C CA . ASP A 1 105 ? 1.84 25.266 -0.704 1 91.81 105 ASP A CA 1
ATOM 834 C C . ASP A 1 105 ? 2.967 24.688 0.141 1 91.81 105 ASP A C 1
ATOM 836 O O . ASP A 1 105 ? 3.459 25.328 1.067 1 91.81 105 ASP A O 1
ATOM 840 N N . VAL A 1 106 ? 3.365 23.516 -0.251 1 86.75 106 VAL A N 1
ATOM 841 C CA . VAL A 1 106 ? 4.309 22.781 0.589 1 86.75 106 VAL A CA 1
ATOM 842 C C . VAL A 1 106 ? 5.688 23.438 0.51 1 86.75 106 VAL A C 1
ATOM 844 O O . VAL A 1 106 ? 6.535 23.234 1.38 1 86.75 106 VAL A O 1
ATOM 847 N N . LYS A 1 107 ? 6.07 24.172 -0.555 1 78.88 107 LYS A N 1
ATOM 848 C CA . LYS A 1 107 ? 7.371 24.812 -0.712 1 78.88 107 LYS A CA 1
ATOM 849 C C . LYS A 1 107 ? 7.57 25.906 0.326 1 78.88 107 LYS A C 1
ATOM 851 O O . LYS A 1 107 ? 8.703 26.328 0.594 1 78.88 107 LYS A O 1
ATOM 856 N N . VAL A 1 108 ? 6.516 26.312 0.802 1 68.94 108 VAL A N 1
ATOM 857 C CA . VAL A 1 108 ? 6.613 27.375 1.784 1 68.94 108 VAL A CA 1
ATOM 858 C C . VAL A 1 108 ? 6.699 26.797 3.189 1 68.94 108 VAL A C 1
ATOM 860 O O . VAL A 1 108 ? 6.988 27.5 4.152 1 68.94 108 VAL A O 1
ATOM 863 N N . CYS A 1 109 ? 6.57 25.5 3.139 1 61.03 109 CYS A N 1
ATOM 864 C CA . CYS A 1 109 ? 6.598 24.875 4.457 1 61.03 109 CYS A CA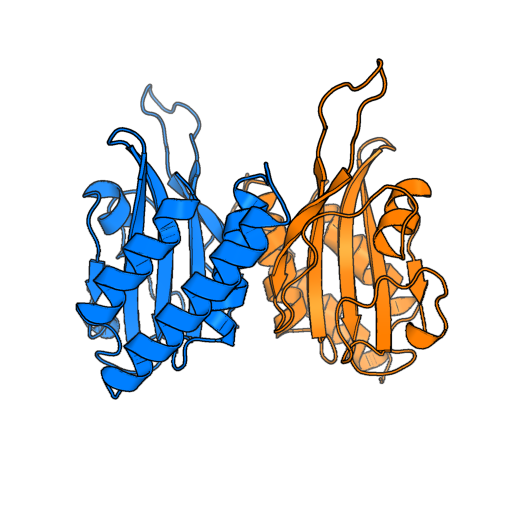 1
ATOM 865 C C . CYS A 1 109 ? 8.031 24.688 4.941 1 61.03 109 CYS A C 1
ATOM 867 O O . CYS A 1 109 ? 8.867 24.141 4.227 1 61.03 109 CYS A O 1
ATOM 869 N N . GLN A 1 110 ? 8.461 25.359 5.922 1 53 110 GLN A N 1
ATOM 870 C CA . GLN A 1 110 ? 9.805 25.344 6.492 1 53 110 GLN A CA 1
ATOM 871 C C . GLN A 1 110 ? 10.266 23.906 6.77 1 53 110 GLN A C 1
ATOM 873 O O . GLN A 1 110 ? 11.43 23.578 6.543 1 53 110 GLN A O 1
ATOM 878 N N . ASN A 1 111 ? 9.422 23.203 7.398 1 47.94 111 ASN A N 1
ATOM 879 C CA . ASN A 1 111 ? 9.789 21.875 7.875 1 47.94 111 ASN A CA 1
ATOM 880 C C . ASN A 1 111 ? 9.398 20.797 6.867 1 47.94 111 ASN A C 1
ATOM 882 O O . ASN A 1 111 ? 9.18 19.641 7.242 1 47.94 111 ASN A O 1
ATOM 886 N N . TYR A 1 112 ? 9.422 21.469 5.648 1 47.59 112 TYR A N 1
ATOM 887 C CA . TYR A 1 112 ? 8.922 20.562 4.629 1 47.59 112 TYR A CA 1
ATOM 888 C C . TYR A 1 112 ? 9.977 19.516 4.266 1 47.59 112 TYR A C 1
ATOM 890 O O . TYR A 1 112 ? 11.117 19.859 3.971 1 47.59 112 TYR A O 1
ATOM 898 N N . ILE A 1 113 ? 9.859 18.328 4.84 1 47.31 113 ILE A N 1
ATOM 899 C CA . ILE A 1 113 ? 10.703 17.234 4.375 1 47.31 113 ILE A CA 1
ATOM 900 C C . ILE A 1 113 ? 10.352 16.891 2.928 1 47.31 113 ILE A C 1
ATOM 902 O O . ILE A 1 113 ? 9.211 16.531 2.625 1 47.31 113 ILE A O 1
ATOM 906 N N . ALA A 1 114 ? 11.195 17.734 1.972 1 51.47 114 ALA A N 1
ATOM 907 C CA . ALA A 1 114 ? 10.883 17.516 0.561 1 51.47 114 ALA A CA 1
ATOM 908 C C . ALA A 1 114 ? 11.102 16.047 0.168 1 51.47 114 ALA A C 1
ATOM 910 O O . ALA A 1 114 ? 12.203 15.523 0.31 1 51.47 114 ALA A O 1
ATOM 911 N N . CYS A 1 115 ? 9.992 15.195 0.266 1 54.94 115 CYS A N 1
ATOM 912 C CA . CYS A 1 115 ? 10.195 13.828 -0.195 1 54.94 115 CYS A CA 1
ATOM 913 C C . CYS A 1 115 ? 10.188 13.758 -1.718 1 54.94 115 CYS A C 1
ATOM 915 O O . CYS A 1 115 ? 10.672 12.789 -2.303 1 54.94 115 CYS A O 1
ATOM 917 N N . ASP A 1 116 ? 9.43 14.758 -2.332 1 65.69 116 ASP A N 1
ATOM 918 C CA . ASP A 1 116 ? 9.328 14.727 -3.787 1 65.69 116 ASP A CA 1
ATOM 919 C C . ASP A 1 116 ? 9.055 16.125 -4.348 1 65.69 116 ASP A C 1
ATOM 921 O O . ASP A 1 116 ? 8.586 17 -3.623 1 65.69 116 ASP A O 1
ATOM 925 N N . ASN A 1 117 ? 9.531 16.422 -5.484 1 73.69 117 ASN A N 1
ATOM 926 C CA . ASN A 1 117 ? 9.383 17.719 -6.145 1 73.69 117 ASN A CA 1
ATOM 927 C C . ASN A 1 117 ? 8.008 17.859 -6.789 1 73.69 117 ASN A C 1
ATOM 929 O O . ASN A 1 117 ? 7.602 18.969 -7.152 1 73.69 117 ASN A O 1
ATOM 933 N N . GLU A 1 118 ? 7.258 16.891 -6.855 1 86.75 118 GLU A N 1
ATOM 934 C CA . GLU A 1 118 ? 5.984 16.938 -7.566 1 86.75 118 GLU A CA 1
ATOM 935 C C . GLU A 1 118 ? 4.863 17.438 -6.664 1 86.75 118 GLU A C 1
ATOM 937 O O . GLU A 1 118 ? 3.902 18.047 -7.145 1 86.75 118 GLU A O 1
ATOM 942 N N . THR A 1 119 ? 4.969 17.281 -5.414 1 91.62 119 THR A N 1
ATOM 943 C CA . THR A 1 119 ? 3.945 17.672 -4.453 1 91.62 119 THR A CA 1
ATOM 944 C C . THR A 1 119 ? 3.896 19.188 -4.301 1 91.62 119 THR A C 1
ATOM 946 O O . THR A 1 119 ? 4.918 19.828 -4.035 1 91.62 119 THR A O 1
ATOM 949 N N . GLN A 1 120 ? 2.688 19.719 -4.438 1 93.94 120 GLN A N 1
ATOM 950 C CA . GLN A 1 120 ? 2.521 21.172 -4.297 1 93.94 120 GLN A CA 1
ATOM 951 C C . GLN A 1 120 ? 1.598 21.5 -3.131 1 93.94 120 GLN A C 1
ATOM 953 O O . GLN A 1 120 ? 1.699 22.578 -2.545 1 93.94 120 GLN A O 1
ATOM 958 N N . SER A 1 121 ? 0.669 20.688 -2.803 1 96.25 121 SER A N 1
ATOM 959 C CA . SER A 1 121 ? -0.195 20.812 -1.636 1 96.25 121 SER A CA 1
ATOM 960 C C . SER A 1 121 ? -0.393 19.484 -0.934 1 96.25 121 SER A C 1
ATOM 962 O O . SER A 1 121 ? -0.082 18.422 -1.494 1 96.25 121 SER A O 1
ATOM 964 N N . GLU A 1 122 ? -0.901 19.562 0.27 1 96.5 122 GLU A N 1
ATOM 965 C CA . GLU A 1 122 ? -0.958 18.359 1.094 1 96.5 122 GLU A CA 1
ATOM 966 C C . GLU A 1 122 ? -2.045 18.469 2.16 1 96.5 122 GLU A C 1
ATOM 968 O O . GLU A 1 122 ? -2.297 19.562 2.684 1 96.5 122 GLU A O 1
ATOM 973 N N . ILE A 1 123 ? -2.727 17.359 2.424 1 98.38 123 ILE A N 1
ATOM 974 C CA . ILE A 1 123 ? -3.635 17.234 3.561 1 98.38 123 ILE A CA 1
ATOM 975 C C . ILE A 1 123 ? -3.307 15.969 4.344 1 98.38 123 ILE A C 1
ATOM 977 O O . ILE A 1 123 ? -3.02 14.93 3.756 1 98.38 123 ILE A O 1
ATOM 981 N N . VAL A 1 124 ? -3.256 16.062 5.629 1 98.75 124 VAL A N 1
ATOM 982 C CA . VAL A 1 124 ? -2.996 14.922 6.504 1 98.75 124 VAL A CA 1
ATOM 983 C C . VAL A 1 124 ? -4.129 14.781 7.52 1 98.75 124 VAL A C 1
ATOM 985 O O . VAL A 1 124 ? -4.504 15.758 8.172 1 98.75 124 VAL A O 1
ATOM 988 N N . ILE A 1 125 ? -4.691 13.602 7.594 1 98.94 125 ILE A N 1
ATOM 989 C CA . ILE A 1 125 ? -5.832 13.305 8.453 1 98.94 125 ILE A CA 1
ATOM 990 C C . ILE A 1 125 ? -5.406 12.336 9.555 1 98.94 125 ILE A C 1
ATOM 992 O O . ILE A 1 125 ? -4.895 11.25 9.281 1 98.94 125 ILE A O 1
ATOM 996 N N . PRO A 1 126 ? -5.602 12.688 10.805 1 98.94 126 PRO A N 1
ATOM 997 C CA . PRO A 1 126 ? -5.297 11.727 11.867 1 98.94 126 PRO A CA 1
ATOM 998 C C . PRO A 1 126 ? -6.383 10.664 12.039 1 98.94 126 PRO A C 1
ATOM 1000 O O . PRO A 1 126 ? -7.57 10.969 11.883 1 98.94 126 PRO A O 1
ATOM 1003 N N . VAL A 1 127 ? -6.016 9.492 12.273 1 98.88 127 VAL A N 1
ATOM 1004 C CA . VAL A 1 127 ? -6.895 8.414 12.711 1 98.88 127 VAL A CA 1
ATOM 1005 C C . VAL A 1 127 ? -6.809 8.266 14.227 1 98.88 127 VAL A C 1
ATOM 1007 O O . VAL A 1 127 ? -5.805 7.777 14.75 1 98.88 127 VAL A O 1
ATOM 1010 N N . ILE A 1 128 ? -7.859 8.609 14.93 1 98.56 128 ILE A N 1
ATOM 1011 C CA . ILE A 1 128 ? -7.812 8.711 16.375 1 98.56 128 ILE A CA 1
ATOM 1012 C C . ILE A 1 128 ? -8.781 7.711 17 1 98.56 128 ILE A C 1
ATOM 1014 O O . ILE A 1 128 ? -9.953 7.652 16.625 1 98.56 128 ILE A O 1
ATOM 1018 N N . LYS A 1 129 ? -8.305 6.934 17.844 1 97.31 129 LYS A N 1
ATOM 1019 C CA . LYS A 1 129 ? -9.117 6.043 18.656 1 97.31 129 LYS A CA 1
ATOM 1020 C C . LYS A 1 129 ? -8.859 6.281 20.141 1 97.31 129 LYS A C 1
ATOM 1022 O O . LYS A 1 129 ? -7.711 6.234 20.594 1 97.31 129 LYS A O 1
ATOM 1027 N N . ASN A 1 130 ? -9.93 6.559 20.875 1 96.56 130 ASN A N 1
ATOM 1028 C CA . ASN A 1 130 ? -9.82 6.809 22.312 1 96.56 130 ASN A CA 1
ATOM 1029 C C . ASN A 1 130 ? -8.789 7.891 22.609 1 96.56 130 ASN A C 1
ATOM 1031 O O . ASN A 1 130 ? -7.945 7.715 23.5 1 96.56 130 ASN A O 1
ATOM 1035 N N . GLY A 1 131 ? -8.75 8.875 21.828 1 96.12 131 GLY A N 1
ATOM 1036 C CA . GLY A 1 131 ? -7.914 10.047 22.062 1 96.12 131 GLY A CA 1
ATOM 1037 C C . GLY A 1 131 ? -6.473 9.844 21.625 1 96.12 131 GLY A C 1
ATOM 1038 O O . GLY A 1 131 ? -5.641 10.734 21.781 1 96.12 131 GLY A O 1
ATOM 1039 N N . VAL A 1 132 ? -6.168 8.672 21.078 1 96.25 132 VAL A N 1
ATOM 1040 C CA . VAL A 1 132 ? -4.801 8.367 20.672 1 96.25 132 VAL A CA 1
ATOM 1041 C C . VAL A 1 132 ? -4.734 8.266 19.141 1 96.25 132 VAL A C 1
ATOM 1043 O O . VAL A 1 132 ? -5.582 7.625 18.516 1 96.25 132 VAL A O 1
ATOM 1046 N N . VAL A 1 133 ? -3.756 8.953 18.547 1 98 133 VAL A N 1
ATOM 1047 C CA . VAL A 1 133 ? -3.535 8.82 17.109 1 98 133 VAL A CA 1
ATOM 1048 C C . VAL A 1 133 ? -2.871 7.48 16.812 1 98 133 VAL A C 1
ATOM 1050 O O . VAL A 1 133 ? -1.774 7.199 17.297 1 98 133 VAL A O 1
ATOM 1053 N N . LEU A 1 134 ? -3.502 6.691 15.977 1 97.94 134 LEU A N 1
ATOM 1054 C CA . LEU A 1 134 ? -2.998 5.371 15.617 1 97.94 134 LEU A CA 1
ATOM 1055 C C . LEU A 1 134 ? -2.238 5.422 14.297 1 97.94 134 LEU A C 1
ATOM 1057 O O . LEU A 1 134 ? -1.318 4.629 14.078 1 97.94 134 LEU A O 1
ATOM 1061 N N . SER A 1 135 ? -2.658 6.281 13.391 1 98.75 135 SER A N 1
ATOM 1062 C CA . SER A 1 135 ? -2.076 6.492 12.07 1 98.75 135 SER A CA 1
ATOM 1063 C C . SER A 1 135 ? -2.496 7.84 11.492 1 98.75 135 SER A C 1
ATOM 1065 O O . SER A 1 135 ? -3.312 8.547 12.078 1 98.75 135 SER A O 1
ATOM 1067 N N . VAL A 1 136 ? -1.848 8.188 10.438 1 98.88 136 VAL A N 1
ATOM 1068 C CA . VAL A 1 136 ? -2.283 9.359 9.68 1 98.88 136 VAL A CA 1
ATOM 1069 C C . VAL A 1 136 ? -2.445 9 8.211 1 98.88 136 VAL A C 1
ATOM 1071 O O . VAL A 1 136 ? -1.695 8.172 7.68 1 98.88 136 VAL A O 1
ATOM 1074 N N . LEU A 1 137 ? -3.486 9.5 7.605 1 98.94 137 LEU A N 1
ATOM 1075 C CA . LEU A 1 137 ? -3.656 9.461 6.156 1 98.94 137 LEU A CA 1
ATOM 1076 C C . LEU A 1 137 ? -3.018 10.688 5.504 1 98.94 137 LEU A C 1
ATOM 1078 O O . LEU A 1 137 ? -3.404 11.82 5.793 1 98.94 137 LEU A O 1
ATOM 1082 N N . ASP A 1 138 ? -2.027 10.445 4.695 1 98.56 138 ASP A N 1
ATOM 1083 C CA . ASP A 1 138 ? -1.286 11.492 4 1 98.56 138 ASP A CA 1
ATOM 1084 C C . ASP A 1 138 ? -1.654 11.539 2.52 1 98.56 138 ASP A C 1
ATOM 1086 O O . ASP A 1 138 ? -1.562 10.523 1.821 1 98.56 138 ASP A O 1
ATOM 1090 N N . ILE A 1 139 ? -2.088 12.711 2.016 1 98.75 139 ILE A N 1
ATOM 1091 C CA . ILE A 1 139 ? -2.455 12.875 0.613 1 98.75 139 ILE A CA 1
ATOM 1092 C C . ILE A 1 139 ? -1.763 14.109 0.041 1 98.75 139 ILE A C 1
ATOM 1094 O O . ILE A 1 139 ? -1.895 15.211 0.583 1 98.75 139 ILE A O 1
ATOM 1098 N N . ASP A 1 140 ? -1.015 13.891 -1.011 1 96.88 140 ASP A N 1
ATOM 1099 C CA . ASP A 1 140 ? -0.353 14.969 -1.738 1 96.88 140 ASP A CA 1
ATOM 1100 C C . ASP A 1 140 ? -1.018 15.211 -3.092 1 96.88 140 ASP A C 1
ATOM 1102 O O . ASP A 1 140 ? -1.609 14.297 -3.668 1 96.88 140 ASP A O 1
ATOM 1106 N N . SER A 1 141 ? -0.917 16.438 -3.539 1 97.12 141 SER A N 1
ATOM 1107 C CA . SER A 1 141 ? -1.339 16.812 -4.883 1 97.12 141 SER A CA 1
ATOM 1108 C C . SER A 1 141 ? -0.248 17.594 -5.605 1 97.12 141 SER A C 1
ATOM 1110 O O . SER A 1 141 ? 0.569 18.266 -4.965 1 97.12 141 SER A O 1
ATOM 1112 N N . GLU A 1 142 ? -0.266 17.531 -6.902 1 95.44 142 GLU A N 1
ATOM 1113 C CA . GLU A 1 142 ? 0.655 18.297 -7.73 1 95.44 142 GLU A CA 1
ATOM 1114 C C . GLU A 1 142 ? 0.116 19.703 -8 1 95.44 142 GLU A C 1
ATOM 1116 O O . GLU A 1 142 ? 0.728 20.469 -8.734 1 95.44 142 GLU A O 1
ATOM 1121 N N . HIS A 1 143 ? -0.987 20 -7.496 1 95.56 143 HIS A N 1
ATOM 1122 C CA . HIS A 1 143 ? -1.628 21.297 -7.703 1 95.56 143 HIS A CA 1
ATOM 1123 C C . HIS A 1 143 ? -1.669 22.109 -6.41 1 95.56 143 HIS A C 1
ATOM 1125 O O . HIS A 1 143 ? -1.92 21.547 -5.336 1 95.56 143 HIS A O 1
ATOM 1131 N N . LEU A 1 144 ? -1.437 23.375 -6.48 1 94.38 144 LEU A N 1
ATOM 1132 C CA . LEU A 1 144 ? -1.532 24.281 -5.34 1 94.38 144 LEU A CA 1
ATOM 1133 C C . LEU A 1 144 ? -2.965 24.359 -4.824 1 94.38 144 LEU A C 1
ATOM 1135 O O . LEU A 1 144 ? -3.914 24.328 -5.609 1 94.38 144 LEU A O 1
ATOM 1139 N N . SER A 1 145 ? -3.117 24.438 -3.506 1 95.62 145 SER A N 1
ATOM 1140 C CA . SER A 1 145 ? -4.387 24.688 -2.836 1 95.62 145 SER A CA 1
ATOM 1141 C C . SER A 1 145 ? -5.461 23.719 -3.289 1 95.62 145 SER A C 1
ATOM 1143 O O . SER A 1 145 ? -6.605 24.109 -3.537 1 95.62 145 SER A O 1
ATOM 1145 N N . ARG A 1 146 ? -5.051 22.516 -3.461 1 96.44 146 ARG A N 1
ATOM 1146 C CA . ARG A 1 146 ? -5.965 21.469 -3.928 1 96.44 146 ARG A CA 1
ATOM 1147 C C . ARG A 1 146 ? -6.949 21.078 -2.832 1 96.44 146 ARG A C 1
ATOM 1149 O O . ARG A 1 146 ? -8.086 20.688 -3.123 1 96.44 146 ARG A O 1
ATOM 1156 N N . PHE A 1 147 ? -6.598 21.25 -1.567 1 97.88 147 PHE A N 1
ATOM 1157 C CA . PHE A 1 147 ? -7.379 20.703 -0.469 1 97.88 147 PHE A CA 1
ATOM 1158 C C . PHE A 1 147 ? -8.055 21.797 0.333 1 97.88 147 PHE A C 1
ATOM 1160 O O . PHE A 1 147 ? -7.465 22.859 0.562 1 97.88 147 PHE A O 1
ATOM 1167 N N . ASP A 1 148 ? -9.289 21.547 0.693 1 97.5 148 ASP A N 1
ATOM 1168 C CA . ASP A 1 148 ? -10.07 22.484 1.483 1 97.5 148 ASP A CA 1
ATOM 1169 C C . ASP A 1 148 ? -10.945 21.766 2.5 1 97.5 148 ASP A C 1
ATOM 1171 O O . ASP A 1 148 ? -10.695 20.594 2.82 1 97.5 148 ASP A O 1
ATOM 1175 N N . GLU A 1 149 ? -11.914 22.453 3.043 1 97.06 149 GLU A N 1
ATOM 1176 C CA . GLU A 1 149 ? -12.75 21.938 4.125 1 97.06 149 GLU A CA 1
ATOM 1177 C C . GLU A 1 149 ? -13.57 20.734 3.662 1 97.06 149 GLU A C 1
ATOM 1179 O O . GLU A 1 149 ? -13.867 19.828 4.457 1 97.06 149 GLU A O 1
ATOM 1184 N N . VAL A 1 150 ? -13.945 20.766 2.41 1 97.94 150 VAL A N 1
ATOM 1185 C CA . VAL A 1 150 ? -14.688 19.641 1.879 1 97.94 150 VAL A CA 1
ATOM 1186 C C . VAL A 1 150 ? -13.828 18.375 1.957 1 97.94 150 VAL A C 1
ATOM 1188 O O . VAL A 1 150 ? -14.289 17.328 2.43 1 97.94 150 VAL A O 1
ATOM 1191 N N . ASP A 1 151 ? -12.57 18.484 1.496 1 98.69 151 ASP A N 1
ATOM 1192 C CA . ASP A 1 151 ? -11.641 17.359 1.603 1 98.69 151 ASP A CA 1
ATOM 1193 C C . ASP A 1 151 ? -11.516 16.891 3.049 1 98.69 151 ASP A C 1
ATOM 1195 O O . ASP A 1 151 ? -11.625 15.703 3.332 1 98.69 151 ASP A O 1
ATOM 1199 N N . SER A 1 152 ? -11.281 17.859 3.887 1 98.69 152 SER A N 1
ATOM 1200 C CA . SER A 1 152 ? -11.109 17.562 5.305 1 98.69 152 SER A CA 1
ATOM 1201 C C . SER A 1 152 ? -12.289 16.781 5.855 1 98.69 152 SER A C 1
ATOM 1203 O O . SER A 1 152 ? -12.109 15.742 6.488 1 98.69 152 SER A O 1
ATOM 1205 N N . LYS A 1 153 ? -13.453 17.203 5.59 1 98.5 153 LYS A N 1
ATOM 1206 C CA . LYS A 1 153 ? -14.68 16.609 6.113 1 98.5 153 LYS A CA 1
ATOM 1207 C C . LYS A 1 153 ? -14.836 15.164 5.629 1 98.5 153 LYS A C 1
ATOM 1209 O O . LYS A 1 153 ? -15.047 14.258 6.43 1 98.5 153 LYS A O 1
ATOM 1214 N N . TYR A 1 154 ? -14.703 14.938 4.371 1 98.81 154 TYR A N 1
ATOM 1215 C CA . TYR A 1 154 ? -14.969 13.625 3.807 1 98.81 154 TYR A CA 1
ATOM 1216 C C . TYR A 1 154 ? -13.844 12.648 4.152 1 98.81 154 TYR A C 1
ATOM 1218 O O . TYR A 1 154 ? -14.102 11.469 4.418 1 98.81 154 TYR A O 1
ATOM 1226 N N . LEU A 1 155 ? -12.641 13.07 4.133 1 98.94 155 LEU A N 1
ATOM 1227 C CA . LEU A 1 155 ? -11.531 12.188 4.469 1 98.94 155 LEU A CA 1
ATOM 1228 C C . LEU A 1 155 ? -11.602 11.758 5.93 1 98.94 155 LEU A C 1
ATOM 1230 O O . LEU A 1 155 ? -11.234 10.633 6.27 1 98.94 155 LEU A O 1
ATOM 1234 N N . GLN A 1 156 ? -12.047 12.656 6.812 1 98.88 156 GLN A N 1
ATOM 1235 C CA . GLN A 1 156 ? -12.25 12.281 8.211 1 98.88 156 GLN A CA 1
ATOM 1236 C C . GLN A 1 156 ? -13.328 11.211 8.336 1 98.88 156 GLN A C 1
ATOM 1238 O O . GLN A 1 156 ? -13.195 10.281 9.141 1 98.88 156 GLN A O 1
ATOM 1243 N N . ARG A 1 157 ? -14.352 11.305 7.555 1 98.75 157 ARG A N 1
ATOM 1244 C CA . ARG A 1 157 ? -15.383 10.273 7.551 1 98.75 157 ARG A CA 1
ATOM 1245 C C . ARG A 1 157 ? -14.82 8.938 7.082 1 98.75 157 ARG A C 1
ATOM 1247 O O . ARG A 1 157 ? -15.164 7.883 7.621 1 98.75 157 ARG A O 1
ATOM 1254 N N . ILE A 1 158 ? -14.016 8.992 6.109 1 98.88 158 ILE A N 1
ATOM 1255 C CA . ILE A 1 158 ? -13.461 7.777 5.516 1 98.88 158 ILE A CA 1
ATOM 1256 C C . ILE A 1 158 ? -12.586 7.059 6.535 1 98.88 158 ILE A C 1
ATOM 1258 O O . ILE A 1 158 ? -12.688 5.844 6.703 1 98.88 158 ILE A O 1
ATOM 1262 N N . VAL A 1 159 ? -11.742 7.793 7.262 1 98.75 159 VAL A N 1
ATOM 1263 C CA . VAL A 1 159 ? -10.797 7.113 8.148 1 98.75 159 VAL A CA 1
ATOM 1264 C C . VAL A 1 159 ? -11.531 6.578 9.375 1 98.75 159 VAL A C 1
ATOM 1266 O O . VAL A 1 159 ? -10.977 5.77 10.125 1 98.75 159 VAL A O 1
ATOM 1269 N N . GLU A 1 160 ? -12.789 6.938 9.633 1 98.25 160 GLU A N 1
ATOM 1270 C CA . GLU A 1 160 ? -13.586 6.402 10.734 1 98.25 160 GLU A CA 1
ATOM 1271 C C . GLU A 1 160 ? -13.82 4.906 10.562 1 98.25 160 GLU A C 1
ATOM 1273 O O . GLU A 1 160 ? -14.078 4.195 11.539 1 98.25 160 GLU A O 1
ATOM 1278 N N . TYR A 1 161 ? -13.719 4.434 9.367 1 97.94 161 TYR A N 1
ATOM 1279 C CA . TYR A 1 161 ? -13.914 3.012 9.109 1 97.94 161 TYR A CA 1
ATOM 1280 C C . TYR A 1 161 ? -12.781 2.191 9.719 1 97.94 161 TYR A C 1
ATOM 1282 O O . TYR A 1 161 ? -12.883 0.966 9.828 1 97.94 161 TYR A O 1
ATOM 1290 N N . LEU A 1 162 ? -11.742 2.873 10.102 1 98.06 162 LEU A N 1
ATOM 1291 C CA . LEU A 1 162 ? -10.602 2.193 10.711 1 98.06 162 LEU A CA 1
ATOM 1292 C C . LEU A 1 162 ? -10.781 2.094 12.227 1 98.06 162 LEU A C 1
ATOM 1294 O O . LEU A 1 162 ? -9.992 1.438 12.906 1 98.06 162 LEU A O 1
ATOM 1298 N N . ILE A 1 163 ? -11.773 2.756 12.773 1 93.31 163 ILE A N 1
ATOM 1299 C CA . ILE A 1 163 ? -11.961 2.885 14.219 1 93.31 163 ILE A CA 1
ATOM 1300 C C . ILE A 1 163 ? -13.086 1.958 14.68 1 93.31 163 ILE A C 1
ATOM 1302 O O . ILE A 1 163 ? -14.102 1.814 13.992 1 93.31 163 ILE A O 1
ATOM 1306 N N . MET B 1 1 ? 8.578 -8.789 -24.156 1 62.62 1 MET B N 1
ATOM 1307 C CA . MET B 1 1 ? 9.508 -7.824 -23.578 1 62.62 1 MET B CA 1
ATOM 1308 C C . MET B 1 1 ? 10.945 -8.312 -23.688 1 62.62 1 MET B C 1
ATOM 1310 O O . MET B 1 1 ? 11.211 -9.516 -23.562 1 62.62 1 MET B O 1
ATOM 1314 N N . ASN B 1 2 ? 11.781 -7.441 -24.062 1 77.75 2 ASN B N 1
ATOM 1315 C CA . ASN B 1 2 ? 13.211 -7.738 -24.188 1 77.75 2 ASN B CA 1
ATOM 1316 C C . ASN B 1 2 ? 13.82 -8.102 -22.844 1 77.75 2 ASN B C 1
ATOM 1318 O O . ASN B 1 2 ? 13.617 -7.398 -21.844 1 77.75 2 ASN B O 1
ATOM 1322 N N . GLN B 1 3 ? 14.438 -9.32 -22.766 1 81.62 3 GLN B N 1
ATOM 1323 C CA . GLN B 1 3 ? 15.008 -9.875 -21.547 1 81.62 3 GLN B CA 1
ATOM 1324 C C . GLN B 1 3 ? 16.078 -8.953 -20.953 1 81.62 3 GLN B C 1
ATOM 1326 O O . GLN B 1 3 ? 16.188 -8.812 -19.734 1 81.62 3 GLN B O 1
ATOM 1331 N N . HIS B 1 4 ? 16.812 -8.367 -21.797 1 80.38 4 HIS B N 1
ATOM 1332 C CA . HIS B 1 4 ? 17.859 -7.469 -21.344 1 80.38 4 HIS B CA 1
ATOM 1333 C C . HIS B 1 4 ? 17.281 -6.281 -20.578 1 80.38 4 HIS B C 1
ATOM 1335 O O . HIS B 1 4 ? 17.828 -5.883 -19.531 1 80.38 4 HIS B O 1
ATOM 1341 N N . ASN B 1 5 ? 16.297 -5.805 -21.047 1 92.06 5 ASN B N 1
ATOM 1342 C CA . ASN B 1 5 ? 15.641 -4.672 -20.391 1 92.06 5 ASN B CA 1
ATOM 1343 C C . ASN B 1 5 ? 15.086 -5.062 -19.031 1 92.06 5 ASN B C 1
ATOM 1345 O O . ASN B 1 5 ? 15.219 -4.309 -18.062 1 92.06 5 ASN B O 1
ATOM 1349 N N . LYS B 1 6 ? 14.68 -6.25 -18.922 1 94.94 6 LYS B N 1
ATOM 1350 C CA . LYS B 1 6 ? 14.164 -6.746 -17.641 1 94.94 6 LYS B CA 1
ATOM 1351 C C . LYS B 1 6 ? 15.266 -6.801 -16.594 1 94.94 6 LYS B C 1
ATOM 1353 O O . LYS B 1 6 ? 15.078 -6.328 -15.469 1 94.94 6 LYS B O 1
ATOM 1358 N N . VAL B 1 7 ? 16.312 -7.402 -17.031 1 97.69 7 VAL B N 1
ATOM 1359 C CA . VAL B 1 7 ? 17.438 -7.586 -16.109 1 97.69 7 VAL B CA 1
ATOM 1360 C C . VAL B 1 7 ? 17.891 -6.23 -15.57 1 97.69 7 VAL B C 1
ATOM 1362 O O . VAL B 1 7 ? 18.078 -6.066 -14.367 1 97.69 7 VAL B O 1
ATOM 1365 N N . GLN B 1 8 ? 18 -5.281 -16.406 1 98.19 8 GLN B N 1
ATOM 1366 C CA . GLN B 1 8 ? 18.438 -3.951 -16.016 1 98.19 8 GLN B CA 1
AT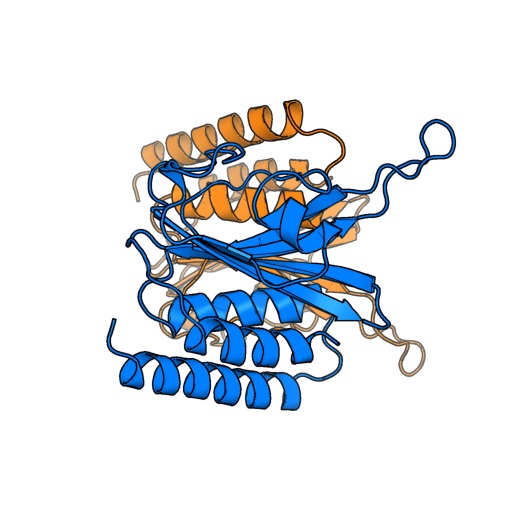OM 1367 C C . GLN B 1 8 ? 17.453 -3.309 -15.047 1 98.19 8 GLN B C 1
ATOM 1369 O O . GLN B 1 8 ? 17.844 -2.68 -14.062 1 98.19 8 GLN B O 1
ATOM 1374 N N . GLU B 1 9 ? 16.203 -3.418 -15.32 1 98.56 9 GLU B N 1
ATOM 1375 C CA . GLU B 1 9 ? 15.18 -2.842 -14.461 1 98.56 9 GLU B CA 1
ATOM 1376 C C . GLU B 1 9 ? 15.188 -3.484 -13.078 1 98.56 9 GLU B C 1
ATOM 1378 O O . GLU B 1 9 ? 15.117 -2.787 -12.062 1 98.56 9 GLU B O 1
ATOM 1383 N N . TYR B 1 10 ? 15.328 -4.789 -13.047 1 98.75 10 TYR B N 1
ATOM 1384 C CA . TYR B 1 10 ? 15.352 -5.484 -11.766 1 98.75 10 TYR B CA 1
ATOM 1385 C C . TYR B 1 10 ? 16.625 -5.152 -10.984 1 98.75 10 TYR B C 1
ATOM 1387 O O . TYR B 1 10 ? 16.578 -5.004 -9.758 1 98.75 10 TYR B O 1
ATOM 1395 N N . GLU B 1 11 ? 17.703 -5.07 -11.688 1 98.62 11 GLU B N 1
ATOM 1396 C CA . GLU B 1 11 ? 18.938 -4.703 -11.023 1 98.62 11 GLU B CA 1
ATOM 1397 C C . GLU B 1 11 ? 18.859 -3.303 -10.422 1 98.62 11 GLU B C 1
ATOM 1399 O O . GLU B 1 11 ? 19.359 -3.059 -9.328 1 98.62 11 GLU B O 1
ATOM 1404 N N . LYS B 1 12 ? 18.25 -2.459 -11.156 1 98.62 12 LYS B N 1
ATOM 1405 C CA . LYS B 1 12 ? 18.016 -1.12 -10.617 1 98.62 12 LYS B CA 1
ATOM 1406 C C . LYS B 1 12 ? 17.172 -1.177 -9.344 1 98.62 12 LYS B C 1
ATOM 1408 O O . LYS B 1 12 ? 17.5 -0.523 -8.352 1 98.62 12 LYS B O 1
ATOM 1413 N N . VAL B 1 13 ? 16.125 -1.906 -9.32 1 98.75 13 VAL B N 1
ATOM 1414 C CA . VAL B 1 13 ? 15.258 -2.053 -8.156 1 98.75 13 VAL B CA 1
ATOM 1415 C C . VAL B 1 13 ? 16.062 -2.602 -6.98 1 98.75 13 VAL B C 1
ATOM 1417 O O . VAL B 1 13 ? 15.953 -2.098 -5.859 1 98.75 13 VAL B O 1
ATOM 1420 N N . LEU B 1 14 ? 16.891 -3.615 -7.25 1 98.81 14 LEU B N 1
ATOM 1421 C CA . LEU B 1 14 ? 17.688 -4.23 -6.191 1 98.81 14 LEU B CA 1
ATOM 1422 C C . LEU B 1 14 ? 18.656 -3.227 -5.594 1 98.81 14 LEU B C 1
ATOM 1424 O O . LEU B 1 14 ? 18.844 -3.178 -4.375 1 98.81 14 LEU B O 1
ATOM 1428 N N . ASP B 1 15 ? 19.234 -2.465 -6.453 1 98.56 15 ASP B N 1
ATOM 1429 C CA . ASP B 1 15 ? 20.188 -1.452 -5.992 1 98.56 15 ASP B CA 1
ATOM 1430 C C . ASP B 1 15 ? 19.484 -0.411 -5.113 1 98.56 15 ASP B C 1
ATOM 1432 O O . ASP B 1 15 ? 19.984 -0.073 -4.035 1 98.56 15 ASP B O 1
ATOM 1436 N N . LEU B 1 16 ? 18.391 0.09 -5.566 1 98.44 16 LEU B N 1
ATOM 1437 C CA . LEU B 1 16 ? 17.641 1.091 -4.824 1 98.44 16 LEU B CA 1
ATOM 1438 C C . LEU B 1 16 ? 17.156 0.526 -3.494 1 98.44 16 LEU B C 1
ATOM 1440 O O . LEU B 1 16 ? 17.234 1.197 -2.463 1 98.44 16 LEU B O 1
ATOM 1444 N N . LEU B 1 17 ? 16.703 -0.657 -3.533 1 98.5 17 LEU B N 1
ATOM 1445 C CA . LEU B 1 17 ? 16.188 -1.305 -2.328 1 98.5 17 LEU B CA 1
ATOM 1446 C C . LEU B 1 17 ? 17.312 -1.503 -1.308 1 98.5 17 LEU B C 1
ATOM 1448 O O . LEU B 1 17 ? 17.125 -1.233 -0.119 1 98.5 17 LEU B O 1
ATOM 1452 N N . ASP B 1 18 ? 18.406 -1.982 -1.784 1 98.12 18 ASP B N 1
ATOM 1453 C CA . ASP B 1 18 ? 19.562 -2.195 -0.91 1 98.12 18 ASP B CA 1
ATOM 1454 C C . ASP B 1 18 ? 19.984 -0.894 -0.235 1 98.12 18 ASP B C 1
ATOM 1456 O O . ASP B 1 18 ? 20.188 -0.859 0.979 1 98.12 18 ASP B O 1
ATOM 1460 N N . HIS B 1 19 ? 20.078 0.133 -0.961 1 97.75 19 HIS B N 1
ATOM 1461 C CA . HIS B 1 19 ? 20.453 1.434 -0.415 1 97.75 19 HIS B CA 1
ATOM 1462 C C . HIS B 1 19 ? 19.406 1.929 0.584 1 97.75 19 HIS B C 1
ATOM 1464 O O . HIS B 1 19 ? 19.766 2.447 1.646 1 97.75 19 HIS B O 1
ATOM 1470 N N . PHE B 1 20 ? 18.203 1.783 0.234 1 97.75 20 PHE B N 1
ATOM 1471 C CA . PHE B 1 20 ? 17.078 2.217 1.06 1 97.75 20 PHE B CA 1
ATOM 1472 C C . PHE B 1 20 ? 17.094 1.512 2.41 1 97.75 20 PHE B C 1
ATOM 1474 O O . PHE B 1 20 ? 16.984 2.156 3.455 1 97.75 20 PHE B O 1
ATOM 1481 N N . LEU B 1 21 ? 17.312 0.257 2.391 1 97.56 21 LEU B N 1
ATOM 1482 C CA . LEU B 1 21 ? 17.219 -0.525 3.617 1 97.56 21 LEU B CA 1
ATOM 1483 C C . LEU B 1 21 ? 18.5 -0.418 4.43 1 97.56 21 LEU B C 1
ATOM 1485 O O . LEU B 1 21 ? 18.516 -0.719 5.625 1 97.56 21 LEU B O 1
ATOM 1489 N N . LYS B 1 22 ? 19.594 -0.092 3.789 1 97.19 22 LYS B N 1
ATOM 1490 C CA . LYS B 1 22 ? 20.812 0.233 4.535 1 97.19 22 LYS B CA 1
ATOM 1491 C C . LYS B 1 22 ? 20.656 1.548 5.293 1 97.19 22 LYS B C 1
ATOM 1493 O O . LYS B 1 22 ? 21.156 1.688 6.41 1 97.19 22 LYS B O 1
ATOM 1498 N N . LYS B 1 23 ? 19.953 2.441 4.684 1 96.31 23 LYS B N 1
ATOM 1499 C CA . LYS B 1 23 ? 19.734 3.754 5.281 1 96.31 23 LYS B CA 1
ATOM 1500 C C . LYS B 1 23 ? 18.703 3.678 6.402 1 96.31 23 LYS B C 1
ATOM 1502 O O . LYS B 1 23 ? 18.844 4.324 7.441 1 96.31 23 LYS B O 1
ATOM 1507 N N . TYR B 1 24 ? 17.688 2.967 6.18 1 95.06 24 TYR B N 1
ATOM 1508 C CA . TYR B 1 24 ? 16.609 2.814 7.148 1 95.06 24 TYR B CA 1
ATOM 1509 C C . TYR B 1 24 ? 16.562 1.396 7.699 1 95.06 24 TYR B C 1
ATOM 1511 O O . TYR B 1 24 ? 15.875 0.531 7.156 1 95.06 24 TYR B O 1
ATOM 1519 N N . GLN B 1 25 ? 17.203 1.198 8.789 1 93.94 25 GLN B N 1
ATOM 1520 C CA . GLN B 1 25 ? 17.328 -0.135 9.367 1 93.94 25 GLN B CA 1
ATOM 1521 C C . GLN B 1 25 ? 16.141 -0.442 10.281 1 93.94 25 GLN B C 1
ATOM 1523 O O . GLN B 1 25 ? 15.422 0.467 10.703 1 93.94 25 GLN B O 1
ATOM 1528 N N . ASN B 1 26 ? 15.844 -1.625 10.477 1 93.12 26 ASN B N 1
ATOM 1529 C CA . ASN B 1 26 ? 14.867 -2.137 11.43 1 93.12 26 ASN B CA 1
ATOM 1530 C C . ASN B 1 26 ? 13.453 -1.67 11.094 1 93.12 26 ASN B C 1
ATOM 1532 O O . ASN B 1 26 ? 12.688 -1.304 11.984 1 93.12 26 ASN B O 1
ATOM 1536 N N . LEU B 1 27 ? 13.148 -1.546 9.82 1 95.69 27 LEU B N 1
ATOM 1537 C CA . LEU B 1 27 ? 11.781 -1.263 9.383 1 95.69 27 LEU B CA 1
ATOM 1538 C C . LEU B 1 27 ? 10.875 -2.471 9.609 1 95.69 27 LEU B C 1
ATOM 1540 O O . LEU B 1 27 ? 11.328 -3.613 9.508 1 95.69 27 LEU B O 1
ATOM 1544 N N . GLY B 1 28 ? 9.641 -2.172 9.914 1 95.94 28 GLY B N 1
ATOM 1545 C CA . GLY B 1 28 ? 8.656 -3.24 9.984 1 95.94 28 GLY B CA 1
ATOM 1546 C C . GLY B 1 28 ? 8.344 -3.855 8.633 1 95.94 28 GLY B C 1
ATOM 1547 O O . GLY B 1 28 ? 8.656 -3.271 7.594 1 95.94 28 GLY B O 1
ATOM 1548 N N . ARG B 1 29 ? 7.777 -4.98 8.594 1 96.75 29 ARG B N 1
ATOM 1549 C CA . ARG B 1 29 ? 7.473 -5.746 7.391 1 96.75 29 ARG B CA 1
ATOM 1550 C C . ARG B 1 29 ? 6.602 -4.941 6.434 1 96.75 29 ARG B C 1
ATOM 1552 O O . ARG B 1 29 ? 6.852 -4.926 5.227 1 96.75 29 ARG B O 1
ATOM 1559 N N . ASN B 1 30 ? 5.578 -4.27 6.992 1 97.62 30 ASN B N 1
ATOM 1560 C CA . ASN B 1 30 ? 4.668 -3.486 6.16 1 97.62 30 ASN B CA 1
ATOM 1561 C C . ASN B 1 30 ? 5.406 -2.391 5.398 1 97.62 30 ASN B C 1
ATOM 1563 O O . ASN B 1 30 ? 5.117 -2.141 4.227 1 97.62 30 ASN B O 1
ATOM 1567 N N . ALA B 1 31 ? 6.305 -1.771 6.055 1 98.25 31 ALA B N 1
ATOM 1568 C CA . ALA B 1 31 ? 7.082 -0.697 5.441 1 98.25 31 ALA B CA 1
ATOM 1569 C C 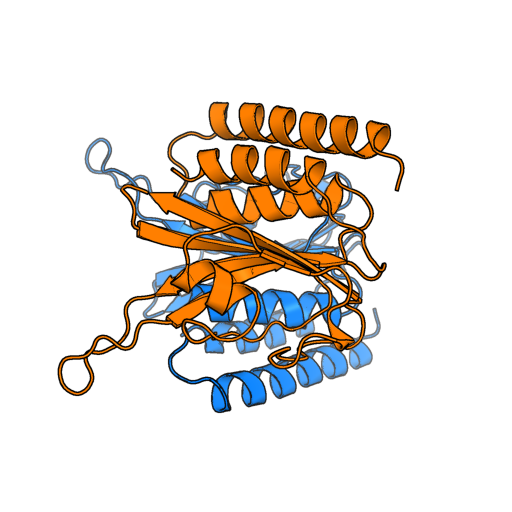. ALA B 1 31 ? 7.984 -1.236 4.336 1 98.25 31 ALA B C 1
ATOM 1571 O O . ALA B 1 31 ? 8.117 -0.62 3.275 1 98.25 31 ALA B O 1
ATOM 1572 N N . ILE B 1 32 ? 8.57 -2.367 4.586 1 98.62 32 ILE B N 1
ATOM 1573 C CA . ILE B 1 32 ? 9.438 -2.965 3.574 1 98.62 32 ILE B CA 1
ATOM 1574 C C . ILE B 1 32 ? 8.602 -3.414 2.377 1 98.62 32 ILE B C 1
ATOM 1576 O O . ILE B 1 32 ? 8.969 -3.156 1.228 1 98.62 32 ILE B O 1
ATOM 1580 N N . GLU B 1 33 ? 7.477 -4.023 2.664 1 98.88 33 GLU B N 1
ATOM 1581 C CA . GLU B 1 33 ? 6.605 -4.477 1.585 1 98.88 33 GLU B CA 1
ATOM 1582 C C . GLU B 1 33 ? 6.137 -3.307 0.725 1 98.88 33 GLU B C 1
ATOM 1584 O O . GLU B 1 33 ? 6.18 -3.379 -0.505 1 98.88 33 GLU B O 1
ATOM 1589 N N . THR B 1 34 ? 5.684 -2.246 1.351 1 98.75 34 THR B N 1
ATOM 1590 C CA . THR B 1 34 ? 5.188 -1.104 0.59 1 98.75 34 THR B CA 1
ATOM 1591 C C . THR B 1 34 ? 6.305 -0.483 -0.244 1 98.75 34 THR B C 1
ATOM 1593 O O . THR B 1 34 ? 6.066 -0.013 -1.358 1 98.75 34 THR B O 1
ATOM 1596 N N . SER B 1 35 ? 7.512 -0.472 0.272 1 98.5 35 SER B N 1
ATOM 1597 C CA . SER B 1 35 ? 8.648 0.067 -0.463 1 98.5 35 SER B CA 1
ATOM 1598 C C . SER B 1 35 ? 9 -0.807 -1.663 1 98.5 35 SER B C 1
ATOM 1600 O O . SER B 1 35 ? 9.297 -0.295 -2.744 1 98.5 35 SER B O 1
ATOM 1602 N N . ILE B 1 36 ? 8.969 -2.117 -1.456 1 98.94 36 ILE B N 1
ATOM 1603 C CA . ILE B 1 36 ? 9.203 -3.047 -2.555 1 98.94 36 ILE B CA 1
ATOM 1604 C C . ILE B 1 36 ? 8.156 -2.822 -3.648 1 98.94 36 ILE B C 1
ATOM 1606 O O . ILE B 1 36 ? 8.5 -2.732 -4.832 1 98.94 36 ILE B O 1
ATOM 1610 N N . VAL B 1 37 ? 6.914 -2.697 -3.242 1 98.94 37 VAL B N 1
ATOM 1611 C CA . VAL B 1 37 ? 5.824 -2.465 -4.184 1 98.94 37 VAL B CA 1
ATOM 1612 C C . VAL B 1 37 ? 6.094 -1.189 -4.98 1 98.94 37 VAL B C 1
ATOM 1614 O O . VAL B 1 37 ? 5.984 -1.184 -6.207 1 98.94 37 VAL B O 1
ATOM 1617 N N . SER B 1 38 ? 6.449 -0.16 -4.293 1 98.62 38 SER B N 1
ATOM 1618 C CA . SER B 1 38 ? 6.715 1.122 -4.938 1 98.62 38 SER B CA 1
ATOM 1619 C C . SER B 1 38 ? 7.867 1.015 -5.926 1 98.62 38 SER B C 1
ATOM 1621 O O . SER B 1 38 ? 7.766 1.488 -7.062 1 98.62 38 SER B O 1
ATOM 1623 N N . LEU B 1 39 ? 8.906 0.443 -5.527 1 98.81 39 LEU B N 1
ATOM 1624 C CA . LEU B 1 39 ? 10.094 0.336 -6.371 1 98.81 39 LEU B CA 1
ATOM 1625 C C . LEU B 1 39 ? 9.805 -0.508 -7.609 1 98.81 39 LEU B C 1
ATOM 1627 O O . LEU B 1 39 ? 10.203 -0.148 -8.719 1 98.81 39 LEU B O 1
ATOM 1631 N N . LEU B 1 40 ? 9.141 -1.633 -7.426 1 98.88 40 LEU B N 1
ATOM 1632 C CA . LEU B 1 40 ? 8.812 -2.484 -8.562 1 98.88 40 LEU B CA 1
ATOM 1633 C C . LEU B 1 40 ? 7.879 -1.764 -9.531 1 98.88 40 LEU B C 1
ATOM 1635 O O . LEU B 1 40 ? 8.148 -1.701 -10.734 1 98.88 40 LEU B O 1
ATOM 1639 N N . LYS B 1 41 ? 6.789 -1.206 -9 1 98.75 41 LYS B N 1
ATOM 1640 C CA . LYS B 1 41 ? 5.762 -0.585 -9.828 1 98.75 41 LYS B CA 1
ATOM 1641 C C . LYS B 1 41 ? 6.332 0.576 -10.641 1 98.75 41 LYS B C 1
ATOM 1643 O O . LYS B 1 41 ? 5.906 0.821 -11.766 1 98.75 41 LYS B O 1
ATOM 1648 N N . ASN B 1 42 ? 7.305 1.254 -10.102 1 97.88 42 ASN B N 1
ATOM 1649 C CA . ASN B 1 42 ? 7.738 2.51 -10.711 1 97.88 42 ASN B CA 1
ATOM 1650 C C . ASN B 1 42 ? 9.047 2.34 -11.484 1 97.88 42 ASN B C 1
ATOM 1652 O O . ASN B 1 42 ? 9.484 3.26 -12.172 1 97.88 42 ASN B O 1
ATOM 1656 N N . ASN B 1 43 ? 9.641 1.144 -11.445 1 98.25 43 ASN B N 1
ATOM 1657 C CA . ASN B 1 43 ? 10.914 0.987 -12.125 1 98.25 43 ASN B CA 1
ATOM 1658 C C . ASN B 1 43 ? 10.906 -0.21 -13.07 1 98.25 43 ASN B C 1
ATOM 1660 O O . ASN B 1 43 ? 11.828 -0.386 -13.867 1 98.25 43 ASN B O 1
ATOM 1664 N N . VAL B 1 44 ? 9.945 -1.116 -12.977 1 98.56 44 VAL B N 1
ATOM 1665 C CA . VAL B 1 44 ? 9.828 -2.262 -13.875 1 98.56 44 VAL B CA 1
ATOM 1666 C C . VAL B 1 44 ? 8.625 -2.07 -14.789 1 98.56 44 VAL B C 1
ATOM 1668 O O . VAL B 1 44 ? 7.496 -1.898 -14.32 1 98.56 44 VAL B O 1
ATOM 1671 N N . THR B 1 45 ? 8.852 -2.127 -16.078 1 97.62 45 THR B N 1
ATOM 1672 C CA . THR B 1 45 ? 7.82 -1.832 -17.062 1 97.62 45 THR B CA 1
ATOM 1673 C C . THR B 1 45 ? 6.852 -3.002 -17.203 1 97.62 45 THR B C 1
ATOM 1675 O O . THR B 1 45 ? 7.227 -4.156 -17 1 97.62 45 THR B O 1
ATOM 1678 N N . GLY B 1 46 ? 5.691 -2.691 -17.469 1 97 46 GLY B N 1
ATOM 1679 C CA . GLY B 1 46 ? 4.727 -3.703 -17.859 1 97 46 GLY B CA 1
ATOM 1680 C C . GLY B 1 46 ? 4.02 -4.344 -16.672 1 97 46 GLY B C 1
ATOM 1681 O O . GLY B 1 46 ? 3.445 -5.43 -16.797 1 97 46 GLY B O 1
ATOM 1682 N N . LEU B 1 47 ? 4.137 -3.738 -15.492 1 98.12 47 LEU B N 1
ATOM 1683 C CA . LEU B 1 47 ? 3.434 -4.25 -14.328 1 98.12 47 LEU B CA 1
ATOM 1684 C C . LEU B 1 47 ? 2.146 -3.469 -14.078 1 98.12 47 LEU B C 1
ATOM 1686 O O . LEU B 1 47 ? 2.164 -2.236 -14.031 1 98.12 47 LEU B O 1
ATOM 1690 N N . PHE B 1 48 ? 1.107 -4.172 -14.008 1 97.06 48 PHE B N 1
ATOM 1691 C CA . PHE B 1 48 ? -0.204 -3.564 -13.82 1 97.06 48 PHE B CA 1
ATOM 1692 C C . PHE B 1 48 ? -0.583 -3.545 -12.344 1 97.06 48 PHE B C 1
ATOM 1694 O O . PHE B 1 48 ? -0.851 -2.482 -11.781 1 97.06 48 PHE B O 1
ATOM 1701 N N . PHE B 1 49 ? -0.573 -4.641 -11.695 1 97.69 49 PHE B N 1
ATOM 1702 C CA . PHE B 1 49 ? -0.755 -4.805 -10.258 1 97.69 49 PHE B CA 1
ATOM 1703 C C . PHE B 1 49 ? 0.528 -5.301 -9.602 1 97.69 49 PHE B C 1
ATOM 1705 O O . PHE B 1 49 ? 1.166 -6.23 -10.102 1 97.69 49 PHE B O 1
ATOM 1712 N N . VAL B 1 50 ? 0.962 -4.684 -8.586 1 98.88 50 VAL B N 1
ATOM 1713 C CA . VAL B 1 50 ? 2.043 -5.152 -7.723 1 98.88 50 VAL B CA 1
ATOM 1714 C C . VAL B 1 50 ? 1.607 -5.078 -6.262 1 98.88 50 VAL B C 1
ATOM 1716 O O . VAL B 1 50 ? 1.279 -4.004 -5.758 1 98.88 50 VAL B O 1
ATOM 1719 N N . GLY B 1 51 ? 1.558 -6.219 -5.598 1 98.81 51 GLY B N 1
ATOM 1720 C CA . GLY B 1 51 ? 1.113 -6.16 -4.215 1 98.81 51 GLY B CA 1
ATOM 1721 C C . GLY B 1 51 ? 1.396 -7.434 -3.441 1 98.81 51 GLY B C 1
ATOM 1722 O O . GLY B 1 51 ? 1.769 -8.453 -4.027 1 98.81 51 GLY B O 1
ATOM 1723 N N . PHE B 1 52 ? 1.256 -7.344 -2.146 1 98.94 52 PHE B N 1
ATOM 1724 C CA . PHE B 1 52 ? 1.47 -8.477 -1.252 1 98.94 52 PHE B CA 1
ATOM 1725 C C . PHE B 1 52 ? 0.149 -8.953 -0.665 1 98.94 52 PHE B C 1
ATOM 1727 O O . PHE B 1 52 ? -0.759 -8.156 -0.426 1 98.94 5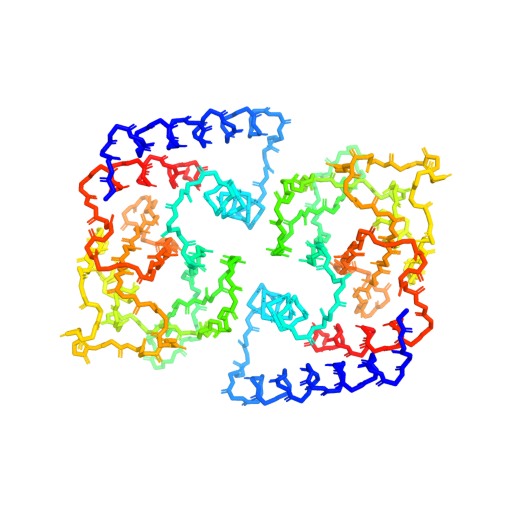2 PHE B O 1
ATOM 1734 N N . TYR B 1 53 ? 0.058 -10.172 -0.472 1 98.69 53 TYR B N 1
ATOM 1735 C CA . TYR B 1 53 ? -0.882 -10.797 0.452 1 98.69 53 TYR B CA 1
ATOM 1736 C C . TYR B 1 53 ? -0.149 -11.453 1.619 1 98.69 53 TYR B C 1
ATOM 1738 O O . TYR B 1 53 ? 0.893 -12.086 1.431 1 98.69 53 TYR B O 1
ATOM 1746 N N . GLN B 1 54 ? -0.671 -11.281 2.781 1 98.38 54 GLN B N 1
ATOM 1747 C CA . GLN B 1 54 ? -0.033 -11.812 3.98 1 98.38 54 GLN B CA 1
ATOM 1748 C C . GLN B 1 54 ? -0.847 -12.953 4.574 1 98.38 54 GLN B C 1
ATOM 1750 O O . GLN B 1 54 ? -2.078 -12.906 4.598 1 98.38 54 GLN B O 1
ATOM 1755 N N . VAL B 1 55 ? -0.178 -13.969 5.031 1 97.44 55 VAL B N 1
ATOM 1756 C CA . VAL B 1 55 ? -0.869 -15.039 5.746 1 97.44 55 VAL B CA 1
ATOM 1757 C C . VAL B 1 55 ? -1.301 -14.547 7.125 1 97.44 55 VAL B C 1
ATOM 1759 O O . VAL B 1 55 ? -0.469 -14.109 7.922 1 97.44 55 VAL B O 1
ATOM 1762 N N . ILE B 1 56 ? -2.555 -14.547 7.316 1 95.12 56 ILE B N 1
ATOM 1763 C CA . ILE B 1 56 ? -3.117 -14.133 8.594 1 95.12 56 ILE B CA 1
ATOM 1764 C C . ILE B 1 56 ? -3.697 -15.352 9.32 1 95.12 56 ILE B C 1
ATOM 1766 O O . ILE B 1 56 ? -4.43 -16.141 8.727 1 95.12 56 ILE B O 1
ATOM 1770 N N . ASP B 1 57 ? -3.285 -15.398 10.602 1 84.88 57 ASP B N 1
ATOM 1771 C CA . ASP B 1 57 ? -3.84 -16.484 11.406 1 84.88 57 ASP B CA 1
ATOM 1772 C C . ASP B 1 57 ? -5.312 -16.234 11.719 1 84.88 57 ASP B C 1
ATOM 1774 O O . ASP B 1 57 ? -5.703 -15.109 12.055 1 84.88 57 ASP B O 1
ATOM 1778 N N . GLY B 1 58 ? -6.176 -17.062 11.336 1 72.56 58 GLY B N 1
ATOM 1779 C CA . GLY B 1 58 ? -7.598 -16.953 11.609 1 72.56 58 GLY B CA 1
ATOM 1780 C C . GLY B 1 58 ? -7.992 -17.562 12.945 1 72.56 58 GLY B C 1
ATOM 1781 O O . GLY B 1 58 ? -7.141 -17.797 13.797 1 72.56 58 GLY B O 1
ATOM 1782 N N . ILE B 1 59 ? -9.289 -17.406 13.172 1 60.09 59 ILE B N 1
ATOM 1783 C CA . ILE B 1 59 ? -9.891 -18 14.367 1 60.09 59 ILE B CA 1
ATOM 1784 C C . ILE B 1 59 ? -9.922 -19.516 14.25 1 60.09 59 ILE B C 1
ATOM 1786 O O . ILE B 1 59 ? -9.984 -20.062 13.141 1 60.09 59 ILE B O 1
ATOM 1790 N N . LEU B 1 60 ? -9.664 -20.094 15.242 1 63.53 60 LEU B N 1
ATOM 1791 C CA . LEU B 1 60 ? -9.789 -21.547 15.32 1 63.53 60 LEU B CA 1
ATOM 1792 C C . LEU B 1 60 ? -11.242 -21.984 15.117 1 63.53 60 LEU B C 1
ATOM 1794 O O . LEU B 1 60 ? -12.133 -21.547 15.844 1 63.53 60 LEU B O 1
ATOM 1798 N N . ILE B 1 61 ? -11.516 -22.391 14.031 1 57.66 61 ILE B N 1
ATOM 1799 C CA . ILE B 1 61 ? -12.812 -23.031 13.844 1 57.66 61 ILE B CA 1
ATOM 1800 C C . ILE B 1 61 ? -12.648 -24.547 13.859 1 57.66 61 ILE B C 1
ATOM 1802 O O . ILE B 1 61 ? -12.008 -25.109 12.977 1 57.66 61 ILE B O 1
ATOM 1806 N N . ASP B 1 62 ? -13.484 -25.109 14.75 1 54.19 62 ASP B N 1
ATOM 1807 C CA . ASP B 1 62 ? -13.477 -26.562 14.898 1 54.19 62 ASP B CA 1
ATOM 1808 C C . ASP B 1 62 ? -12.047 -27.094 14.961 1 54.19 62 ASP B C 1
ATOM 1810 O O . ASP B 1 62 ? -11.703 -28.047 14.25 1 54.19 62 ASP B O 1
ATOM 1814 N N . SER B 1 63 ? -11.211 -26.438 15.492 1 63.75 63 SER B N 1
ATOM 1815 C CA . SER B 1 63 ? -9.828 -26.812 15.766 1 63.75 63 SER B CA 1
ATOM 1816 C C . SER B 1 63 ? -8.953 -26.625 14.531 1 63.75 63 SER B C 1
ATOM 1818 O O . SER B 1 63 ? -7.871 -27.203 14.438 1 63.75 63 SER B O 1
ATOM 1820 N N . ILE B 1 64 ? -9.578 -26.203 13.594 1 64.81 64 ILE B N 1
ATOM 1821 C CA . ILE B 1 64 ? -8.781 -25.875 12.406 1 64.81 64 ILE B CA 1
ATOM 1822 C C . ILE B 1 64 ? -8.602 -24.359 12.305 1 64.81 64 ILE B C 1
ATOM 1824 O O . ILE B 1 64 ? -9.57 -23.609 12.383 1 64.81 64 ILE B O 1
ATOM 1828 N N . LEU B 1 65 ? -7.355 -24 12.203 1 66.81 65 LEU B N 1
ATOM 1829 C CA . LEU B 1 65 ? -7.094 -22.562 12.023 1 66.81 65 LEU B CA 1
ATOM 1830 C C . LEU B 1 65 ? -7.504 -22.109 10.633 1 66.81 65 LEU B C 1
ATOM 1832 O O . LEU B 1 65 ? -7.156 -22.75 9.633 1 66.81 65 LEU B O 1
ATOM 1836 N N . ASP B 1 66 ? -8.359 -21.266 10.562 1 80.06 66 ASP B N 1
ATOM 1837 C CA . ASP B 1 66 ? -8.852 -20.719 9.297 1 80.06 66 ASP B CA 1
ATOM 1838 C C . ASP B 1 66 ? -7.938 -19.609 8.781 1 80.06 66 ASP B C 1
ATOM 1840 O O . ASP B 1 66 ? -8.383 -18.469 8.586 1 80.06 66 ASP B O 1
ATOM 1844 N N . ASN B 1 67 ? -6.719 -20.078 8.508 1 91.75 67 ASN B N 1
ATOM 1845 C CA . ASN B 1 67 ? -5.781 -19.094 7.969 1 91.75 67 ASN B CA 1
ATOM 1846 C C . ASN B 1 67 ? -6.152 -18.688 6.547 1 91.75 67 ASN B C 1
ATOM 1848 O O . ASN B 1 67 ? -6.785 -19.453 5.82 1 91.75 67 ASN B O 1
ATOM 1852 N N . HIS B 1 68 ? -5.891 -17.5 6.203 1 95.5 68 HIS B N 1
ATOM 1853 C CA . HIS B 1 68 ? -6.117 -17 4.852 1 95.5 68 HIS B CA 1
ATOM 1854 C C . HIS B 1 68 ? -5.055 -15.977 4.461 1 95.5 68 HIS B C 1
ATOM 1856 O O . HIS B 1 68 ? -4.289 -15.523 5.309 1 95.5 68 HIS B O 1
ATOM 1862 N N . LEU B 1 69 ? -4.973 -15.789 3.219 1 97.5 69 LEU B N 1
ATOM 1863 C CA . LEU B 1 69 ? -4.242 -14.617 2.742 1 97.5 69 LEU B CA 1
ATOM 1864 C C . LEU B 1 69 ? -5.098 -13.359 2.852 1 97.5 69 LEU B C 1
ATOM 1866 O O . LEU B 1 69 ? -6.27 -13.367 2.471 1 97.5 69 LEU B O 1
ATOM 1870 N N . GLU B 1 70 ? -4.496 -12.32 3.379 1 97.81 70 GLU B N 1
ATOM 1871 C CA . GLU B 1 70 ? -5.141 -11.016 3.402 1 97.81 70 GLU B CA 1
ATOM 1872 C C . GLU B 1 70 ? -4.309 -9.977 2.662 1 97.81 70 GLU B C 1
ATOM 1874 O O . GLU B 1 70 ? -3.082 -9.953 2.783 1 97.81 70 GLU B O 1
ATOM 1879 N N . VAL B 1 71 ? -5.016 -9.125 1.937 1 98.25 71 VAL B N 1
ATOM 1880 C CA . VAL B 1 71 ? -4.328 -8.156 1.081 1 98.25 71 VAL B CA 1
ATOM 1881 C C . VAL B 1 71 ? -3.51 -7.195 1.939 1 98.25 71 VAL B C 1
ATOM 1883 O O . VAL B 1 71 ? -3.971 -6.75 2.992 1 98.25 71 VAL B O 1
ATOM 1886 N N . GLY B 1 72 ? -2.266 -7.012 1.594 1 98.56 72 GLY B N 1
ATOM 1887 C CA . GLY B 1 72 ? -1.377 -5.984 2.109 1 98.56 72 GLY B CA 1
ATOM 1888 C C . GLY B 1 72 ? -1.149 -4.844 1.132 1 98.56 72 GLY B C 1
ATOM 1889 O O . GLY B 1 72 ? -2.012 -4.551 0.302 1 98.56 72 GLY B O 1
ATOM 1890 N N . PRO B 1 73 ? -0.051 -4.172 1.222 1 98.75 73 PRO B N 1
ATOM 1891 C CA . PRO B 1 73 ? 0.21 -3.031 0.339 1 98.75 73 PRO B CA 1
ATOM 1892 C C . PRO B 1 73 ? 0.25 -3.426 -1.136 1 98.75 73 PRO B C 1
ATOM 1894 O O . PRO B 1 73 ? 0.765 -4.492 -1.48 1 98.75 73 PRO B O 1
ATOM 1897 N N . TYR B 1 74 ? -0.279 -2.547 -1.976 1 98.75 74 TYR B N 1
ATOM 1898 C CA . TYR B 1 74 ? -0.191 -2.744 -3.418 1 98.75 74 TYR B CA 1
ATOM 1899 C C . TYR B 1 74 ? -0.351 -1.421 -4.16 1 98.75 74 TYR B C 1
ATOM 1901 O O . TYR B 1 74 ? -0.753 -0.416 -3.568 1 98.75 74 TYR B O 1
ATOM 1909 N N . GLN B 1 75 ? 0.055 -1.425 -5.379 1 98.69 75 GLN B N 1
ATOM 1910 C CA . GLN B 1 75 ? -0.228 -0.325 -6.293 1 98.69 75 GLN B CA 1
ATOM 1911 C C . GLN B 1 75 ? -0.874 -0.833 -7.582 1 98.69 75 GLN B C 1
ATOM 1913 O O . GLN B 1 75 ? -0.315 -1.693 -8.266 1 98.69 75 GLN B O 1
ATOM 1918 N N . SER B 1 76 ? -1.996 -0.395 -7.84 1 98 76 SER B N 1
ATOM 1919 C CA . SER B 1 76 ? -2.799 -0.72 -9.016 1 98 76 SER B CA 1
ATOM 1920 C C . SER B 1 76 ? -4.094 0.087 -9.039 1 98 76 SER B C 1
ATOM 1922 O O . SER B 1 76 ? -4.484 0.675 -8.031 1 98 76 SER B O 1
ATOM 1924 N N . THR B 1 77 ? -4.723 0.069 -10.203 1 96.06 77 THR B N 1
ATOM 1925 C CA . THR B 1 77 ? -6.043 0.686 -10.289 1 96.06 77 THR B CA 1
ATOM 1926 C C . THR B 1 77 ? -7.125 -0.29 -9.844 1 96.06 77 THR B C 1
ATOM 1928 O O . THR B 1 77 ? -8.273 0.108 -9.617 1 96.06 77 THR B O 1
ATOM 1931 N N . ILE B 1 78 ? -6.793 -1.472 -9.594 1 93.88 78 ILE B N 1
ATOM 1932 C CA . ILE B 1 78 ? -7.738 -2.512 -9.203 1 93.88 78 ILE B CA 1
ATOM 1933 C C . ILE B 1 78 ? -8.008 -2.43 -7.707 1 93.88 78 ILE B C 1
ATOM 1935 O O . ILE B 1 78 ? -7.086 -2.225 -6.914 1 93.88 78 ILE B O 1
ATOM 1939 N N . LEU B 1 79 ? -9.266 -2.561 -7.391 1 96.25 79 LEU B N 1
ATOM 1940 C CA . LEU B 1 79 ? -9.57 -2.871 -5.996 1 96.25 79 LEU B CA 1
ATOM 1941 C C . LEU B 1 79 ? -9.391 -4.359 -5.719 1 96.25 79 LEU B C 1
ATOM 1943 O O . LEU B 1 79 ? -10.211 -5.18 -6.145 1 96.25 79 LEU B O 1
ATOM 1947 N N . ALA B 1 80 ? -8.406 -4.688 -5.027 1 96.06 80 ALA B N 1
ATOM 1948 C CA . ALA B 1 80 ? -7.992 -6.074 -4.848 1 96.06 80 ALA B CA 1
ATOM 1949 C C . ALA B 1 80 ? -8.961 -6.824 -3.938 1 96.06 80 ALA B C 1
ATOM 1951 O O . ALA B 1 80 ? -9.5 -6.25 -2.986 1 96.06 80 ALA B O 1
ATOM 1952 N N . THR B 1 81 ? -9.195 -8.109 -4.246 1 95.31 81 THR B N 1
ATOM 1953 C CA . THR B 1 81 ? -9.898 -8.953 -3.281 1 95.31 81 THR B CA 1
ATOM 1954 C C . THR B 1 81 ? -9.133 -9.023 -1.965 1 95.31 81 THR B C 1
ATOM 1956 O O . THR B 1 81 ? -7.914 -9.219 -1.96 1 95.31 81 THR B O 1
ATOM 1959 N N . PRO B 1 82 ? -9.812 -8.93 -0.885 1 96.19 82 PRO B N 1
ATOM 1960 C CA . PRO B 1 82 ? -9.062 -8.742 0.361 1 96.19 82 PRO B CA 1
ATOM 1961 C C . PRO B 1 82 ? -8.664 -10.062 1.011 1 96.19 82 PRO B C 1
ATOM 1963 O O . PRO B 1 82 ? -7.824 -10.086 1.916 1 96.19 82 PRO B O 1
ATOM 1966 N N . ARG B 1 83 ? -9.336 -11.172 0.565 1 95.19 83 ARG B N 1
ATOM 1967 C CA . ARG B 1 83 ? -9.07 -12.477 1.169 1 95.19 83 ARG B CA 1
ATOM 1968 C C . ARG B 1 83 ? -9 -13.562 0.107 1 95.19 83 ARG B C 1
ATOM 1970 O O . ARG B 1 83 ? -9.805 -13.578 -0.827 1 95.19 83 ARG B O 1
ATOM 1977 N N . ILE B 1 84 ? -7.969 -14.391 0.331 1 95.31 84 ILE B N 1
ATOM 1978 C CA . ILE B 1 84 ? -7.793 -15.531 -0.565 1 95.31 84 ILE B CA 1
ATOM 1979 C C . ILE B 1 84 ? -7.586 -16.797 0.253 1 95.31 84 ILE B C 1
ATOM 1981 O O . ILE B 1 84 ? -6.762 -16.828 1.17 1 95.31 84 ILE B O 1
ATOM 1985 N N . GLU B 1 85 ? -8.312 -17.797 -0.076 1 93.81 85 GLU B N 1
ATOM 1986 C CA . GLU B 1 85 ? -8.188 -19.078 0.606 1 93.81 85 GLU B CA 1
ATOM 1987 C C . GLU B 1 85 ? -6.961 -19.859 0.112 1 93.81 85 GLU B C 1
ATOM 1989 O O . GLU B 1 85 ? -6.555 -19.703 -1.043 1 93.81 85 GLU B O 1
ATOM 1994 N N . LYS B 1 86 ? -6.496 -20.703 1.027 1 94 86 LYS B N 1
ATOM 1995 C CA . LYS B 1 86 ? -5.379 -21.547 0.627 1 94 86 LYS B CA 1
ATOM 1996 C C . LYS B 1 86 ? -5.77 -22.453 -0.54 1 94 86 LYS B C 1
ATOM 1998 O O . LYS B 1 86 ? -6.84 -23.062 -0.526 1 94 86 LYS B O 1
ATOM 2003 N N . GLY B 1 87 ? -4.863 -22.438 -1.606 1 93.94 87 GLY B N 1
ATOM 2004 C CA . GLY B 1 87 ? -5.078 -23.312 -2.742 1 93.94 87 GLY B CA 1
ATOM 2005 C C . GLY B 1 87 ? -5.984 -22.719 -3.801 1 93.94 87 GLY B C 1
ATOM 2006 O O . GLY B 1 87 ? -6.156 -23.297 -4.875 1 93.94 87 GLY B O 1
ATOM 2007 N N . LYS B 1 88 ? -6.48 -21.531 -3.547 1 92.5 88 LYS B N 1
ATOM 2008 C CA . LYS B 1 88 ? -7.414 -20.922 -4.492 1 92.5 88 LYS B CA 1
ATOM 2009 C C . LYS B 1 88 ? -6.727 -19.844 -5.332 1 92.5 88 LYS B C 1
ATOM 2011 O O . LYS B 1 88 ? -6.16 -18.891 -4.789 1 92.5 88 LYS B O 1
ATOM 2016 N N . GLY B 1 89 ? -6.848 -20.062 -6.613 1 92 89 GLY B N 1
ATOM 2017 C CA . GLY B 1 89 ? -6.18 -19.125 -7.496 1 92 89 GLY B CA 1
ATOM 2018 C C . GLY B 1 89 ? -4.664 -19.25 -7.461 1 92 89 GLY B C 1
ATOM 2019 O O . GLY B 1 89 ? -4.125 -20.141 -6.809 1 92 89 GLY B O 1
ATOM 2020 N N . GLN B 1 90 ? -4.062 -18.344 -8.133 1 94.06 90 GLN B N 1
ATOM 2021 C CA . GLN B 1 90 ? -2.607 -18.391 -8.234 1 94.06 90 GLN B CA 1
ATOM 2022 C C . GLN B 1 90 ? -1.952 -18.047 -6.895 1 94.06 90 GLN B C 1
ATOM 2024 O O . GLN B 1 90 ? -0.956 -18.672 -6.516 1 94.06 90 GLN B O 1
ATOM 2029 N N . CYS B 1 91 ? -2.475 -17.094 -6.262 1 96.75 91 CYS B N 1
ATOM 2030 C CA . CYS B 1 91 ? -1.932 -16.734 -4.957 1 96.75 91 CYS B CA 1
ATOM 2031 C C . CYS B 1 91 ? -2.127 -17.859 -3.949 1 96.75 91 CYS B C 1
ATOM 2033 O O . CYS B 1 91 ? -1.201 -18.203 -3.215 1 96.75 91 CYS B O 1
ATOM 2035 N N . GLY B 1 92 ? -3.346 -18.359 -3.92 1 95.88 92 GLY B N 1
ATOM 2036 C CA . GLY B 1 92 ? -3.613 -19.453 -3.008 1 95.88 92 GLY B CA 1
ATOM 2037 C C . GLY B 1 92 ? -2.779 -20.688 -3.301 1 95.88 92 GLY B C 1
ATOM 2038 O O . GLY B 1 92 ? -2.338 -21.375 -2.381 1 95.88 92 GLY B O 1
ATOM 2039 N N . GLN B 1 93 ? -2.598 -20.984 -4.555 1 96 93 GLN B N 1
ATOM 2040 C CA . GLN B 1 93 ? -1.776 -22.109 -4.953 1 96 93 GLN B CA 1
ATOM 2041 C C . GLN B 1 93 ? -0.314 -21.906 -4.574 1 96 93 GLN B C 1
ATOM 2043 O O . GLN B 1 93 ? 0.35 -22.828 -4.094 1 96 93 GLN B O 1
ATOM 2048 N N . CYS B 1 94 ? 0.139 -20.719 -4.816 1 97.94 94 CYS B N 1
ATOM 2049 C CA . CYS B 1 94 ? 1.491 -20.359 -4.398 1 97.94 94 CYS B CA 1
ATOM 2050 C C . CYS B 1 94 ? 1.682 -20.594 -2.904 1 97.94 94 CYS B C 1
ATOM 2052 O O . CYS B 1 94 ? 2.689 -21.172 -2.486 1 97.94 94 CYS B O 1
ATOM 2054 N N . TRP B 1 95 ? 0.76 -20.172 -2.135 1 97.94 95 TRP B N 1
ATOM 2055 C CA . TRP B 1 95 ? 0.782 -20.344 -0.688 1 97.94 95 TRP B CA 1
ATOM 2056 C C . TRP B 1 95 ? 0.765 -21.828 -0.323 1 97.94 95 TRP B C 1
ATOM 2058 O O . TRP B 1 95 ? 1.58 -22.281 0.482 1 97.94 95 TRP B O 1
ATOM 2068 N N . ALA B 1 96 ? -0.091 -22.594 -0.907 1 96.94 96 ALA B N 1
ATOM 2069 C CA . ALA B 1 96 ? -0.272 -24.016 -0.588 1 96.94 96 ALA B CA 1
ATOM 2070 C C . ALA B 1 96 ? 0.985 -24.812 -0.915 1 96.94 96 ALA B C 1
ATOM 2072 O O . ALA B 1 96 ? 1.381 -25.703 -0.152 1 96.94 96 ALA B O 1
ATOM 2073 N N . GLU B 1 97 ? 1.59 -24.469 -2.012 1 98 97 GLU B N 1
ATOM 2074 C CA . GLU B 1 97 ? 2.701 -25.281 -2.502 1 98 97 GLU B CA 1
ATOM 2075 C C . GLU B 1 97 ? 4.043 -24.719 -2.059 1 98 97 GLU B C 1
ATOM 2077 O O . GLU B 1 97 ? 5.055 -25.406 -2.059 1 98 97 GLU B O 1
ATOM 2082 N N . GLY B 1 98 ? 4.059 -23.422 -1.806 1 98.38 98 GLY B N 1
ATOM 2083 C CA . GLY B 1 98 ? 5.312 -22.75 -1.49 1 98.38 98 GLY B CA 1
ATOM 2084 C C . GLY B 1 98 ? 6.23 -22.609 -2.689 1 98.38 98 GLY B C 1
ATOM 2085 O O . GLY B 1 98 ? 7.453 -22.719 -2.559 1 98.38 98 GLY B O 1
ATOM 2086 N N . LYS B 1 99 ? 5.609 -22.484 -3.836 1 98.56 99 LYS B N 1
ATOM 2087 C CA . LYS B 1 99 ? 6.367 -22.391 -5.082 1 98.56 99 LYS B CA 1
ATOM 2088 C C . LYS B 1 99 ? 5.891 -21.219 -5.93 1 98.56 99 LYS B C 1
ATOM 2090 O O . LYS B 1 99 ? 4.727 -20.812 -5.852 1 98.56 99 LYS B O 1
ATOM 2095 N N . VAL B 1 100 ? 6.828 -20.734 -6.723 1 98.75 100 VAL B N 1
ATOM 2096 C CA . VAL B 1 100 ? 6.488 -19.688 -7.668 1 98.75 100 VAL B CA 1
ATOM 2097 C C . VAL B 1 100 ? 5.402 -20.172 -8.617 1 98.75 100 VAL B C 1
ATOM 2099 O O . VAL B 1 100 ? 5.445 -21.312 -9.094 1 98.75 100 VAL B O 1
ATOM 2102 N N . GLN B 1 101 ? 4.387 -19.312 -8.859 1 97.5 101 GLN B N 1
ATOM 2103 C CA . GLN B 1 101 ? 3.373 -19.562 -9.883 1 97.5 101 GLN B CA 1
ATOM 2104 C C . GLN B 1 101 ? 3.502 -18.562 -11.031 1 97.5 101 GLN B C 1
ATOM 2106 O O . GLN B 1 101 ? 3.555 -17.359 -10.82 1 97.5 101 GLN B O 1
ATOM 2111 N N . ILE B 1 102 ? 3.625 -19.078 -12.242 1 97.19 102 ILE B N 1
ATOM 2112 C CA . ILE B 1 102 ? 3.607 -18.25 -13.438 1 97.19 102 ILE B CA 1
ATOM 2113 C C . ILE B 1 102 ? 2.443 -18.672 -14.336 1 97.19 102 ILE B C 1
ATOM 2115 O O . ILE B 1 102 ? 2.322 -19.844 -14.703 1 97.19 102 ILE B O 1
ATOM 2119 N N . GLN B 1 103 ? 1.599 -17.734 -14.594 1 94.94 103 GLN B N 1
ATOM 2120 C CA . GLN B 1 103 ? 0.48 -17.969 -15.5 1 94.94 103 GLN B CA 1
ATOM 2121 C C . GLN B 1 103 ? 0.603 -17.078 -16.75 1 94.94 103 GLN B C 1
ATOM 2123 O O . GLN B 1 103 ? 0.521 -15.859 -16.656 1 94.94 103 GLN B O 1
ATOM 2128 N N . GLU B 1 104 ? 0.678 -17.688 -17.875 1 94.5 104 GLU B N 1
ATOM 2129 C CA . GLU B 1 104 ? 0.915 -16.984 -19.125 1 94.5 104 GLU B CA 1
ATOM 2130 C C . GLU B 1 104 ? -0.362 -16.312 -19.641 1 94.5 104 GLU B C 1
ATOM 2132 O O . GLU B 1 104 ? -0.306 -15.297 -20.328 1 94.5 104 GLU B O 1
ATOM 2137 N N . ASP B 1 105 ? -1.464 -16.922 -19.344 1 91.81 105 ASP B N 1
ATOM 2138 C CA . ASP B 1 105 ? -2.801 -16.469 -19.703 1 91.81 105 ASP B CA 1
ATOM 2139 C C . ASP B 1 105 ? -3.811 -16.781 -18.594 1 91.81 105 ASP B C 1
ATOM 2141 O O . ASP B 1 105 ? -4.238 -17.922 -18.453 1 91.81 105 ASP B O 1
ATOM 2145 N N . VAL B 1 106 ? -4.188 -15.742 -17.938 1 86.75 106 VAL B N 1
ATOM 2146 C CA . VAL B 1 106 ? -5.008 -15.945 -16.75 1 86.75 106 VAL B CA 1
ATOM 2147 C C . VAL B 1 106 ? -6.41 -16.391 -17.156 1 86.75 106 VAL B C 1
ATOM 2149 O O . VAL B 1 106 ? -7.152 -16.953 -16.344 1 86.75 106 VAL B O 1
ATOM 2152 N N . LYS B 1 107 ? -6.934 -16.078 -18.359 1 79.44 107 LYS B N 1
ATOM 2153 C CA . LYS B 1 107 ? -8.273 -16.453 -18.812 1 79.44 107 LYS B CA 1
ATOM 2154 C C . LYS B 1 107 ? -8.414 -17.969 -18.953 1 79.44 107 LYS B C 1
ATOM 2156 O O . LYS B 1 107 ? -9.523 -18.484 -18.969 1 79.44 107 LYS B O 1
ATOM 2161 N N . VAL B 1 108 ? -7.328 -18.531 -19.062 1 69.44 108 VAL B N 1
ATOM 2162 C CA . VAL B 1 108 ? -7.371 -19.984 -19.219 1 69.44 108 VAL B CA 1
ATOM 2163 C C . VAL B 1 108 ? -7.277 -20.656 -17.859 1 69.44 108 VAL B C 1
ATOM 2165 O O . VAL B 1 108 ? -7.48 -21.875 -17.75 1 69.44 108 VAL B O 1
ATOM 2168 N N . CYS B 1 109 ? -7.105 -19.781 -16.922 1 61.88 109 CYS B N 1
ATOM 2169 C CA . CYS B 1 109 ? -6.969 -20.375 -15.594 1 61.88 109 CYS B CA 1
ATOM 2170 C C . CYS B 1 109 ? -8.336 -20.688 -14.992 1 61.88 109 CYS B C 1
ATOM 2172 O O . CYS B 1 109 ? -9.203 -19.812 -14.93 1 61.88 109 CYS B O 1
ATOM 2174 N N . GLN B 1 110 ? -8.703 -21.875 -14.812 1 53.88 110 GLN B N 1
ATOM 2175 C CA . GLN B 1 110 ? -9.977 -22.344 -14.289 1 53.88 110 GLN B CA 1
ATOM 2176 C C . GLN B 1 110 ? -10.328 -21.672 -12.969 1 53.88 110 GLN B C 1
ATOM 2178 O O . GLN B 1 110 ? -11.484 -21.312 -12.734 1 53.88 110 GLN B O 1
ATOM 2183 N N . ASN B 1 111 ? -9.375 -21.625 -12.125 1 49 111 ASN B N 1
ATOM 2184 C CA . ASN B 1 111 ? -9.609 -21.156 -10.766 1 49 111 ASN B CA 1
ATOM 2185 C C . ASN B 1 111 ? -9.266 -19.672 -10.625 1 49 111 ASN B C 1
ATOM 2187 O O . ASN B 1 111 ? -8.938 -19.203 -9.539 1 49 111 ASN B O 1
ATOM 2191 N N . TYR B 1 112 ? -9.438 -19.172 -11.914 1 48.22 112 TYR B N 1
ATOM 2192 C CA . TYR B 1 112 ? -9 -17.781 -11.914 1 48.22 112 TYR B CA 1
ATOM 2193 C C . TYR B 1 112 ? -10.031 -16.891 -11.242 1 48.22 112 TYR B C 1
ATOM 2195 O O . TYR B 1 112 ? -11.219 -16.953 -11.578 1 48.22 112 TYR B O 1
ATOM 2203 N N . ILE B 1 113 ? -9.781 -16.516 -10 1 48.16 113 ILE B N 1
ATOM 2204 C CA . ILE B 1 113 ? -10.609 -15.5 -9.375 1 48.16 113 ILE B CA 1
ATOM 2205 C C . ILE B 1 113 ? -10.406 -14.156 -10.078 1 48.16 113 ILE B C 1
ATOM 2207 O O . ILE B 1 113 ? -9.297 -13.625 -10.102 1 48.16 113 ILE B O 1
ATOM 2211 N N . ALA B 1 114 ? -11.398 -14.023 -11.25 1 51.91 114 ALA B N 1
ATOM 2212 C CA . ALA B 1 114 ? -11.227 -12.805 -12.031 1 51.91 114 ALA B CA 1
ATOM 2213 C C . ALA B 1 114 ? -11.477 -11.562 -11.18 1 51.91 114 ALA B C 1
ATOM 2215 O O . ALA B 1 114 ? -12.555 -11.406 -10.594 1 51.91 114 ALA B O 1
ATOM 2216 N N . CYS B 1 115 ? -10.359 -10.969 -10.555 1 55.38 115 CYS B N 1
ATOM 2217 C CA . CYS B 1 115 ? -10.625 -9.727 -9.836 1 55.38 115 CYS B CA 1
ATOM 2218 C C . CYS B 1 115 ? -10.742 -8.555 -10.797 1 55.38 115 CYS B C 1
ATOM 2220 O O . CYS B 1 115 ? -11.273 -7.5 -10.438 1 55.38 115 CYS B O 1
ATOM 2222 N N . ASP B 1 116 ? -10.062 -8.719 -12.008 1 65.75 116 ASP B N 1
ATOM 2223 C CA . ASP B 1 116 ? -10.094 -7.602 -12.953 1 65.75 116 ASP B CA 1
ATOM 2224 C C . ASP B 1 116 ? -9.938 -8.094 -14.391 1 65.75 116 ASP B C 1
ATOM 2226 O O . ASP B 1 116 ? -9.438 -9.195 -14.625 1 65.75 116 ASP B O 1
ATOM 2230 N N . ASN B 1 117 ? -10.523 -7.449 -15.32 1 73.75 117 ASN B N 1
ATOM 2231 C CA . ASN B 1 117 ? -10.484 -7.797 -16.734 1 73.75 117 ASN B CA 1
ATOM 2232 C C . ASN B 1 117 ? -9.188 -7.336 -17.391 1 73.75 117 ASN B C 1
ATOM 2234 O O . ASN B 1 117 ? -8.867 -7.758 -18.5 1 73.75 117 ASN B O 1
ATOM 2238 N N . GLU B 1 118 ? -8.406 -6.613 -16.781 1 86.75 118 GLU B N 1
ATOM 2239 C CA . GLU B 1 118 ? -7.211 -6.039 -17.391 1 86.75 11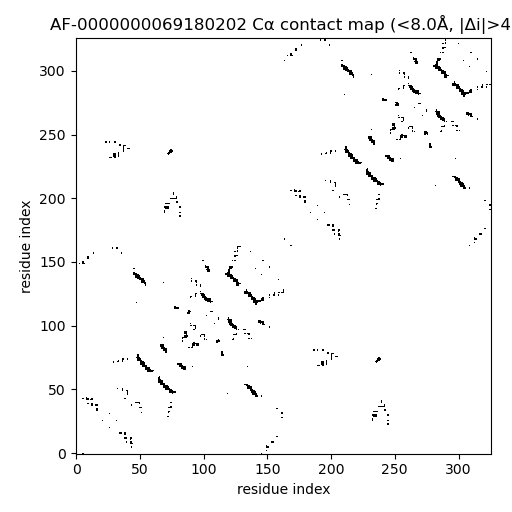8 GLU B CA 1
ATOM 2240 C C . GLU B 1 118 ? -6.031 -7.004 -17.297 1 86.75 118 GLU B C 1
ATOM 2242 O O . GLU B 1 118 ? -5.152 -6.992 -18.172 1 86.75 118 GLU B O 1
ATOM 2247 N N . THR B 1 119 ? -6.008 -7.844 -16.359 1 91.5 119 THR B N 1
ATOM 2248 C CA . THR B 1 119 ? -4.91 -8.781 -16.141 1 91.5 119 THR B CA 1
ATOM 2249 C C . THR B 1 119 ? -4.918 -9.875 -17.203 1 91.5 119 THR B C 1
ATOM 2251 O O . THR B 1 119 ? -5.938 -10.539 -17.406 1 91.5 119 THR B O 1
ATOM 2254 N N . GLN B 1 120 ? -3.758 -10.062 -17.812 1 93.81 120 GLN B N 1
ATOM 2255 C CA . GLN B 1 120 ? -3.643 -11.094 -18.828 1 93.81 120 GLN B CA 1
ATOM 2256 C C . GLN B 1 120 ? -2.625 -12.156 -18.438 1 93.81 120 GLN B C 1
ATOM 2258 O O . GLN B 1 120 ? -2.715 -13.305 -18.859 1 93.81 120 GLN B O 1
ATOM 2263 N N . SER B 1 121 ? -1.637 -11.828 -17.688 1 96.19 121 SER B N 1
ATOM 2264 C CA . SER B 1 121 ? -0.667 -12.766 -17.125 1 96.19 121 SER B CA 1
ATOM 2265 C C . SER B 1 121 ? -0.336 -12.422 -15.68 1 96.19 121 SER B C 1
ATOM 2267 O O . SER B 1 121 ? -0.649 -11.328 -15.211 1 96.19 121 SER B O 1
ATOM 2269 N N . GLU B 1 122 ? 0.28 -13.367 -15.023 1 96.38 122 GLU B 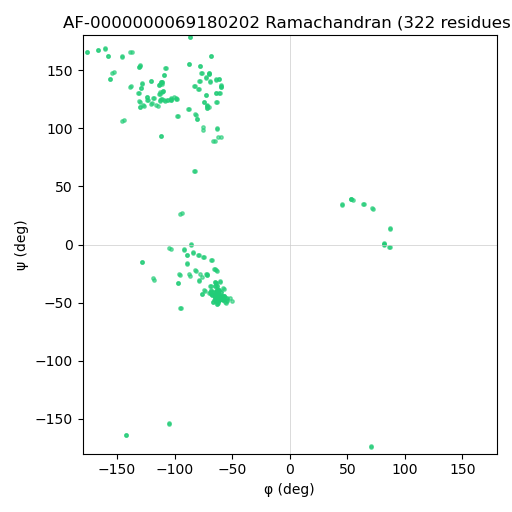N 1
ATOM 2270 C CA . GLU B 1 122 ? 0.477 -13.203 -13.586 1 96.38 122 GLU B CA 1
ATOM 2271 C C . GLU B 1 122 ? 1.656 -14.039 -13.094 1 96.38 122 GLU B C 1
ATOM 2273 O O . GLU B 1 122 ? 1.905 -15.133 -13.602 1 96.38 122 GLU B O 1
ATOM 2278 N N . ILE B 1 123 ? 2.418 -13.492 -12.156 1 98.31 123 ILE B N 1
ATOM 2279 C CA . ILE B 1 123 ? 3.438 -14.234 -11.414 1 98.31 123 ILE B CA 1
ATOM 2280 C C . ILE B 1 123 ? 3.246 -14.023 -9.914 1 98.31 123 ILE B C 1
ATOM 2282 O O . ILE B 1 123 ? 2.951 -12.906 -9.477 1 98.31 123 ILE B O 1
ATOM 2286 N N . VAL B 1 124 ? 3.312 -15.055 -9.148 1 98.69 124 VAL B N 1
ATOM 2287 C CA . VAL B 1 124 ? 3.193 -14.992 -7.695 1 98.69 124 VAL B CA 1
ATOM 2288 C C . VAL B 1 124 ? 4.422 -15.625 -7.047 1 98.69 124 VAL B C 1
ATOM 2290 O O . VAL B 1 124 ? 4.816 -16.734 -7.402 1 98.69 124 VAL B O 1
ATOM 2293 N N . ILE B 1 125 ? 5.051 -14.891 -6.16 1 98.94 125 ILE B N 1
ATOM 2294 C CA . ILE B 1 125 ? 6.285 -15.297 -5.492 1 98.94 125 ILE B CA 1
ATOM 2295 C C . ILE B 1 125 ? 6.012 -15.523 -4.008 1 98.94 125 ILE B C 1
ATOM 2297 O O . ILE B 1 125 ? 5.523 -14.633 -3.312 1 98.94 125 ILE B O 1
ATOM 2301 N N . PRO B 1 126 ? 6.309 -16.703 -3.488 1 98.94 126 PRO B N 1
ATOM 2302 C CA . PRO B 1 126 ? 6.152 -16.891 -2.045 1 98.94 126 PRO B CA 1
ATOM 2303 C C . PRO B 1 126 ? 7.301 -16.281 -1.242 1 98.94 126 PRO B C 1
ATOM 2305 O O . PRO B 1 126 ? 8.453 -16.297 -1.687 1 98.94 126 PRO B O 1
ATOM 2308 N N . VAL B 1 127 ? 7.012 -15.703 -0.159 1 98.88 127 VAL B N 1
ATOM 2309 C CA . VAL B 1 127 ? 7.98 -15.305 0.855 1 98.88 127 VAL B CA 1
ATOM 2310 C C . VAL B 1 127 ? 8.055 -16.359 1.954 1 98.88 127 VAL B C 1
ATOM 2312 O O . VAL B 1 127 ? 7.129 -16.484 2.764 1 98.88 127 VAL B O 1
ATOM 2315 N N . ILE B 1 128 ? 9.148 -17.062 2.045 1 98.56 128 ILE B N 1
ATOM 2316 C CA . ILE B 1 128 ? 9.242 -18.234 2.906 1 98.56 128 ILE B CA 1
ATOM 2317 C C . ILE B 1 128 ? 10.312 -18.016 3.967 1 98.56 128 ILE B C 1
ATOM 2319 O O . ILE B 1 128 ? 11.445 -17.641 3.646 1 98.56 128 ILE B O 1
ATOM 2323 N N . LYS B 1 129 ? 9.969 -18.172 5.141 1 97.38 129 LYS B N 1
ATOM 2324 C CA . LYS B 1 129 ? 10.898 -18.188 6.266 1 97.38 129 LYS B CA 1
ATOM 2325 C C . LYS B 1 129 ? 10.781 -19.469 7.066 1 97.38 129 LYS B C 1
ATOM 2327 O O . LYS B 1 129 ? 9.688 -19.844 7.5 1 97.38 129 LYS B O 1
ATOM 2332 N N . ASN B 1 130 ? 11.898 -20.156 7.211 1 96.62 130 ASN B N 1
ATOM 2333 C CA . ASN B 1 130 ? 11.922 -21.406 7.953 1 96.62 130 ASN B CA 1
ATOM 2334 C C . ASN B 1 130 ? 10.875 -22.391 7.434 1 96.62 130 ASN B C 1
ATOM 2336 O O . ASN B 1 130 ? 10.133 -22.984 8.219 1 96.62 130 ASN B O 1
ATOM 2340 N N . GLY B 1 131 ? 10.711 -22.438 6.172 1 96.25 131 GLY B N 1
ATOM 2341 C CA . GLY B 1 131 ? 9.844 -23.406 5.516 1 96.25 131 GLY B CA 1
ATOM 2342 C C . GLY B 1 131 ? 8.383 -23 5.527 1 96.25 131 GLY B C 1
ATOM 2343 O O . GLY B 1 131 ? 7.527 -23.75 5.035 1 96.25 131 GLY B O 1
ATOM 2344 N N . VAL B 1 132 ? 8.078 -21.859 6.105 1 96.31 132 VAL B N 1
ATOM 2345 C CA . VAL B 1 132 ? 6.695 -21.406 6.203 1 96.31 132 VAL B CA 1
ATOM 2346 C C . VAL B 1 132 ? 6.48 -20.188 5.309 1 96.31 132 VAL B C 1
ATOM 2348 O O . VAL B 1 132 ? 7.289 -19.25 5.312 1 96.31 132 VAL B O 1
ATOM 2351 N N . VAL B 1 133 ? 5.418 -20.234 4.504 1 98 133 VAL B N 1
ATOM 2352 C CA . VAL B 1 133 ? 5.059 -19.062 3.701 1 98 133 VAL B CA 1
ATOM 2353 C C . VAL B 1 133 ? 4.434 -18 4.594 1 98 133 VAL B C 1
ATOM 2355 O O . VAL B 1 133 ? 3.406 -18.234 5.234 1 98 133 VAL B O 1
ATOM 2358 N N . LEU B 1 134 ? 5.02 -16.828 4.594 1 97.94 134 LEU B N 1
ATOM 2359 C CA . LEU B 1 134 ? 4.543 -15.719 5.414 1 97.94 134 LEU B CA 1
ATOM 2360 C C . LEU B 1 134 ? 3.652 -14.781 4.605 1 97.94 134 LEU B C 1
ATOM 2362 O O . LEU B 1 134 ? 2.752 -14.141 5.156 1 97.94 134 LEU B O 1
ATOM 2366 N N . SER B 1 135 ? 3.945 -14.633 3.324 1 98.75 135 SER B N 1
ATOM 2367 C CA . SER B 1 135 ? 3.225 -13.789 2.371 1 98.75 135 SER B CA 1
ATOM 2368 C C . SER B 1 135 ? 3.52 -14.203 0.935 1 98.75 135 SER B C 1
ATOM 2370 O O . SER B 1 135 ? 4.352 -15.086 0.694 1 98.75 135 SER B O 1
ATOM 2372 N N . VAL B 1 136 ? 2.746 -13.656 0.059 1 98.88 136 VAL B N 1
ATOM 2373 C CA . VAL B 1 136 ? 3.049 -13.828 -1.358 1 98.88 136 VAL B CA 1
ATOM 2374 C C . VAL B 1 136 ? 3.084 -12.461 -2.045 1 98.88 136 VAL B C 1
ATOM 2376 O O . VAL B 1 136 ? 2.33 -11.555 -1.678 1 98.88 136 VAL B O 1
ATOM 2379 N N . LEU B 1 137 ? 4.043 -12.281 -2.91 1 98.94 137 LEU B N 1
ATOM 2380 C CA . LEU B 1 137 ? 4.07 -11.156 -3.832 1 98.94 137 LEU B CA 1
ATOM 2381 C C . LEU B 1 137 ? 3.314 -11.484 -5.117 1 98.94 137 LEU B C 1
ATOM 2383 O O . LEU B 1 137 ? 3.672 -12.422 -5.828 1 98.94 137 LEU B O 1
ATOM 2387 N N . ASP B 1 138 ? 2.256 -10.758 -5.363 1 98.56 138 ASP B N 1
ATOM 2388 C CA . ASP B 1 138 ? 1.401 -10.945 -6.531 1 98.56 138 ASP B CA 1
ATOM 2389 C C . ASP B 1 138 ? 1.617 -9.828 -7.551 1 98.56 138 ASP B C 1
ATOM 2391 O O . ASP B 1 138 ? 1.504 -8.648 -7.223 1 98.56 138 ASP B O 1
ATOM 2395 N N . ILE B 1 139 ? 1.948 -10.195 -8.812 1 98.69 139 ILE B N 1
ATOM 2396 C CA . ILE B 1 139 ? 2.164 -9.219 -9.875 1 98.69 139 ILE B CA 1
ATOM 2397 C C . ILE B 1 139 ? 1.365 -9.617 -11.109 1 98.69 139 ILE B C 1
ATOM 2399 O O . ILE B 1 139 ? 1.505 -10.734 -11.617 1 98.69 139 ILE B O 1
ATOM 2403 N N . ASP B 1 140 ? 0.522 -8.711 -11.539 1 96.81 140 ASP B N 1
ATOM 2404 C CA . ASP B 1 140 ? -0.254 -8.891 -12.766 1 96.81 140 ASP B CA 1
ATOM 2405 C C . ASP B 1 140 ? 0.266 -7.984 -13.883 1 96.81 140 ASP B C 1
ATOM 2407 O O . ASP B 1 140 ? 0.838 -6.926 -13.617 1 96.81 140 ASP B O 1
ATOM 2411 N N . SER B 1 141 ? 0.065 -8.445 -15.086 1 97.06 141 SER B N 1
ATOM 2412 C CA . SER B 1 141 ? 0.334 -7.645 -16.281 1 97.06 141 SER B CA 1
ATOM 2413 C C . SER B 1 141 ? -0.857 -7.652 -17.234 1 97.06 141 SER B C 1
ATOM 2415 O O . SER B 1 141 ? -1.641 -8.609 -17.25 1 97.06 141 SER B O 1
ATOM 2417 N N . GLU B 1 142 ? -0.962 -6.621 -18.016 1 95.31 142 GLU B N 1
ATOM 2418 C CA . GLU B 1 142 ? -1.995 -6.531 -19.047 1 95.31 142 GLU B CA 1
ATOM 2419 C C . GLU B 1 142 ? -1.549 -7.211 -20.328 1 95.31 142 GLU B C 1
ATOM 2421 O O . GLU B 1 142 ? -2.266 -7.184 -21.344 1 95.31 142 GLU B O 1
ATOM 2426 N N . HIS B 1 143 ? -0.416 -7.738 -20.359 1 95.56 143 HIS B N 1
ATOM 2427 C CA . HIS B 1 143 ? 0.143 -8.391 -21.531 1 95.56 143 HIS B CA 1
ATOM 2428 C C . HIS B 1 143 ? 0.273 -9.891 -21.312 1 95.56 143 HIS B C 1
ATOM 2430 O O . HIS B 1 143 ? 0.662 -10.344 -20.234 1 95.56 143 HIS B O 1
ATOM 2436 N N . LEU B 1 144 ? -0.028 -10.688 -22.312 1 94.31 144 LEU B N 1
ATOM 2437 C CA . LEU B 1 144 ? 0.137 -12.133 -22.281 1 94.31 144 LEU B CA 1
ATOM 2438 C C . LEU B 1 144 ? 1.608 -12.508 -22.141 1 94.31 144 LEU B C 1
ATOM 2440 O O . LEU B 1 144 ? 2.477 -11.852 -22.719 1 94.31 144 LEU B O 1
ATOM 2444 N N . SER B 1 145 ? 1.888 -13.547 -21.359 1 95.69 145 SER B N 1
ATOM 2445 C CA . SER B 1 145 ? 3.205 -14.164 -21.266 1 95.69 145 SER B CA 1
ATOM 2446 C C . SER B 1 145 ? 4.273 -13.133 -20.906 1 95.69 145 SER B C 1
ATOM 2448 O O . SER B 1 145 ? 5.367 -13.148 -21.469 1 95.69 145 SER B O 1
ATOM 2450 N N . ARG B 1 146 ? 3.9 -12.25 -20.062 1 96.44 146 ARG B N 1
ATOM 2451 C CA . ARG B 1 146 ? 4.809 -11.18 -19.656 1 96.44 146 ARG B CA 1
ATOM 2452 C C . ARG B 1 146 ? 5.914 -11.711 -18.75 1 96.44 146 ARG B C 1
ATOM 2454 O O . ARG B 1 146 ? 7.027 -11.18 -18.75 1 96.44 146 ARG B O 1
ATOM 2461 N N . PHE B 1 147 ? 5.688 -12.812 -18.047 1 97.88 147 PHE B N 1
ATOM 2462 C CA . PHE B 1 147 ? 6.594 -13.25 -16.984 1 97.88 147 PHE B CA 1
ATOM 2463 C C . PHE B 1 147 ? 7.293 -14.547 -17.375 1 97.88 147 PHE B C 1
ATOM 2465 O O . PHE B 1 147 ? 6.68 -15.43 -17.984 1 97.88 147 PHE B O 1
ATOM 2472 N N . ASP B 1 148 ? 8.562 -14.586 -17.078 1 97.5 148 ASP B N 1
ATOM 2473 C CA . ASP B 1 148 ? 9.375 -15.766 -17.359 1 97.5 148 ASP B CA 1
ATOM 2474 C C . ASP B 1 148 ? 10.383 -16.016 -16.234 1 97.5 148 ASP B C 1
ATOM 2476 O O . ASP B 1 148 ? 10.219 -15.523 -15.125 1 97.5 148 ASP B O 1
ATOM 2480 N N . GLU B 1 149 ? 11.375 -16.844 -16.516 1 97.06 149 GLU B N 1
ATOM 2481 C CA . GLU B 1 149 ? 12.328 -17.281 -15.508 1 97.06 149 GLU B CA 1
ATOM 2482 C C . GLU B 1 149 ? 13.156 -16.125 -14.969 1 97.06 149 GLU B C 1
ATOM 2484 O O . GLU B 1 149 ? 13.57 -16.125 -13.812 1 97.06 149 GLU B O 1
ATOM 2489 N N . VAL B 1 150 ? 13.406 -15.18 -15.844 1 97.88 150 VAL B N 1
ATOM 2490 C CA . VAL B 1 150 ? 14.148 -14.008 -15.398 1 97.88 150 VAL B CA 1
ATOM 2491 C C . VAL B 1 150 ? 13.359 -13.289 -14.305 1 97.88 150 VAL B C 1
ATOM 2493 O O . VAL B 1 150 ? 13.906 -12.945 -13.25 1 97.88 150 VAL B O 1
ATOM 2496 N N . ASP B 1 151 ? 12.055 -13.07 -14.562 1 98.62 151 ASP B N 1
ATOM 2497 C CA . ASP B 1 151 ? 11.195 -12.461 -13.547 1 98.62 151 ASP B CA 1
ATOM 2498 C C . ASP B 1 151 ? 11.234 -13.258 -12.25 1 98.62 151 ASP B C 1
ATOM 2500 O O . ASP B 1 151 ? 11.43 -12.688 -11.172 1 98.62 151 ASP B O 1
ATOM 2504 N N . SER B 1 152 ? 11.039 -14.531 -12.43 1 98.75 152 SER B N 1
ATOM 2505 C CA . SER B 1 152 ? 11.016 -15.422 -11.273 1 98.75 152 SER B CA 1
ATOM 2506 C C . SER B 1 152 ? 12.289 -15.273 -10.438 1 98.75 152 SER B C 1
ATOM 2508 O O . SER B 1 152 ? 12.219 -15.094 -9.219 1 98.75 152 SER B O 1
ATOM 2510 N N . LYS B 1 153 ? 13.398 -15.305 -11.047 1 98.44 153 LYS B N 1
ATOM 2511 C CA . LYS B 1 153 ? 14.695 -15.258 -10.375 1 98.44 153 LYS B CA 1
ATOM 2512 C C . LYS B 1 153 ? 14.867 -13.945 -9.617 1 98.44 153 LYS B C 1
ATOM 2514 O O . LYS B 1 153 ? 15.195 -13.953 -8.43 1 98.44 153 LYS B O 1
ATOM 2519 N N . TYR B 1 154 ? 14.625 -12.852 -10.234 1 98.81 154 TYR B N 1
ATOM 2520 C CA . TYR B 1 154 ? 14.891 -11.555 -9.625 1 98.81 154 TYR B CA 1
ATOM 2521 C C . TYR B 1 154 ? 13.859 -11.234 -8.547 1 98.81 154 TYR B C 1
ATOM 2523 O O . TYR B 1 154 ? 14.188 -10.656 -7.508 1 98.81 154 TYR B O 1
ATOM 2531 N N . LEU B 1 155 ? 12.633 -11.547 -8.766 1 98.94 155 LEU B N 1
ATOM 2532 C CA . LEU B 1 155 ? 11.602 -11.281 -7.766 1 98.94 155 LEU B CA 1
ATOM 2533 C C . LEU B 1 155 ? 11.836 -12.109 -6.508 1 98.94 155 LEU B C 1
ATOM 2535 O O . LEU B 1 155 ? 11.562 -11.648 -5.398 1 98.94 155 LEU B O 1
ATOM 2539 N N . GLN B 1 156 ? 12.32 -13.344 -6.664 1 98.88 156 GLN B N 1
ATOM 2540 C CA . GLN B 1 156 ? 12.68 -14.148 -5.504 1 98.88 156 GLN B CA 1
ATOM 2541 C C . GLN B 1 156 ? 13.812 -13.5 -4.707 1 98.88 156 GLN B C 1
ATOM 2543 O O . GLN B 1 156 ? 13.797 -13.508 -3.477 1 98.88 156 GLN B O 1
ATOM 2548 N N . ARG B 1 157 ? 14.758 -12.922 -5.395 1 98.75 157 ARG B N 1
ATOM 2549 C CA . ARG B 1 157 ? 15.828 -12.195 -4.711 1 98.75 157 ARG B CA 1
ATOM 2550 C C . ARG B 1 157 ? 15.281 -11 -3.945 1 98.75 157 ARG B C 1
ATOM 2552 O O . ARG B 1 157 ? 15.719 -10.711 -2.832 1 98.75 157 ARG B O 1
ATOM 2559 N N . ILE B 1 158 ? 14.383 -10.336 -4.535 1 98.88 158 ILE B N 1
ATOM 2560 C CA . ILE B 1 158 ? 13.82 -9.125 -3.945 1 98.88 158 ILE B CA 1
ATOM 2561 C C . ILE B 1 158 ? 13.078 -9.477 -2.658 1 98.88 158 ILE B C 1
ATOM 2563 O O . ILE B 1 158 ? 13.25 -8.805 -1.634 1 98.88 158 ILE B O 1
ATOM 2567 N N . VAL B 1 159 ? 12.289 -10.539 -2.654 1 98.75 159 VAL B N 1
ATOM 2568 C CA . VAL B 1 159 ? 11.469 -10.812 -1.48 1 98.75 159 VAL B CA 1
ATOM 2569 C C . VAL B 1 159 ? 12.336 -11.367 -0.354 1 98.75 159 VAL B C 1
ATOM 2571 O O . VAL B 1 159 ? 11.906 -11.438 0.798 1 98.75 159 VAL B O 1
ATOM 2574 N N . GLU B 1 160 ? 13.602 -11.734 -0.584 1 98.25 160 GLU B N 1
ATOM 2575 C CA . GLU B 1 160 ? 14.523 -12.188 0.453 1 98.25 160 GLU B CA 1
ATOM 2576 C C . GLU B 1 160 ? 14.812 -11.07 1.455 1 98.25 160 GLU B C 1
ATOM 2578 O O . GLU B 1 160 ? 15.188 -11.336 2.598 1 98.25 160 GLU B O 1
ATOM 2583 N N . TYR B 1 161 ? 14.617 -9.859 1.049 1 97.94 161 TYR B N 1
ATOM 2584 C CA . TYR B 1 161 ? 14.844 -8.734 1.945 1 97.94 161 TYR B CA 1
ATOM 2585 C C . TYR B 1 161 ? 13.82 -8.719 3.074 1 97.94 161 TYR B C 1
ATOM 2587 O O . TYR B 1 161 ? 13.992 -8.008 4.066 1 97.94 161 TYR B O 1
ATOM 2595 N N . LEU B 1 162 ? 12.797 -9.492 2.908 1 98.12 162 LEU B N 1
ATOM 2596 C CA . LEU B 1 162 ? 11.758 -9.57 3.93 1 98.12 162 LEU B CA 1
ATOM 2597 C C . LEU B 1 162 ? 12.086 -10.648 4.961 1 98.12 162 LEU B C 1
ATOM 2599 O O . LEU B 1 162 ? 11.398 -10.773 5.973 1 98.12 162 LEU B O 1
ATOM 2603 N N . ILE B 1 163 ? 13.102 -11.445 4.715 1 93.56 163 ILE B N 1
ATOM 2604 C CA . ILE B 1 163 ? 13.422 -12.617 5.527 1 93.56 163 ILE B CA 1
ATOM 2605 C C . ILE B 1 163 ? 14.633 -12.312 6.41 1 93.56 163 ILE B C 1
ATOM 2607 O O . ILE B 1 163 ? 15.578 -11.656 5.977 1 93.56 163 ILE B O 1
#

Foldseek 3Di:
DDLVLQLVLLVVLVVVLVVVCVVPDPDDLLVSQQSSQVSCVVRGPFWAKKFKWFWDFADQDVNDTQIWTATGDMDHPFDDDGTDGQPAALQNPCQNVVDKDWFQALVPPPSRPCSDPQFGIKIKHFQDDPRHTGMIIITTGSHGRPDDPSNHVSVNVSSPVSD/DDLVLQLVLLVVLVVVLVVVCVVPDPDDLLVSQQSSQVSCVVRGPFWAKKFKWFWDFADQDVNDTQIWTATGDMDHPFDDDGTDGQPAALQNPCQNVVDKDWFQALVPPPSRPPSDPQFGIKIKHFQDDPRHTGMIIITTGSHGRPDDPSNHVSVNVSSPVSD

Organism: Paramecium tetraurelia (NCBI:txid5888)

pLDDT: mean 92.08, std 12.55, range [47.31, 98.94]

Solvent-accessible surface area (backbone atoms only — not comparable to full-atom values): 17386 Å² total; per-residue (Å²): 129,64,65,67,58,47,54,52,28,51,51,49,40,51,52,53,50,51,53,50,47,69,71,49,65,88,65,55,68,59,36,50,49,27,48,51,29,34,42,45,57,66,53,36,84,75,53,49,33,29,28,34,29,31,57,40,84,41,63,68,49,95,83,37,66,52,48,30,32,32,30,37,32,41,40,45,84,62,75,72,71,55,68,39,47,76,54,44,34,60,63,12,34,14,58,66,69,62,37,73,35,78,37,48,48,41,87,73,39,84,58,46,74,78,75,56,88,60,54,23,10,38,40,26,40,51,32,62,52,95,91,38,65,51,30,34,41,41,36,28,14,64,40,64,56,70,70,51,70,68,52,53,55,53,53,53,59,57,50,48,76,79,99,130,65,66,68,59,48,53,53,28,50,50,50,40,52,52,52,49,50,54,49,47,69,71,49,64,90,66,55,67,58,36,50,50,27,49,52,29,35,42,46,59,67,51,36,85,75,54,50,34,30,29,34,29,32,58,40,84,41,61,68,49,93,83,36,66,53,50,28,33,31,30,36,31,42,40,44,82,62,74,73,72,55,70,40,48,76,55,43,31,60,63,14,35,14,57,65,68,63,36,73,34,78,38,49,47,41,88,74,39,84,57,48,74,78,75,58,88,60,54,22,11,38,41,26,39,52,32,65,52,95,89,38,65,52,31,34,41,41,37,28,14,66,42,65,54,71,71,52,68,68,52,54,53,52,52,52,57,59,50,48,76,78,98

Secondary structure (DSSP, 8-state):
--HHHHHHHHHHHHHHHHHHHHHS-S--HHHHHHHHHHHHHHHSTT-SEEEEEEEE---EETTEE--EEEEEEEESSS---SEE-TTSHHHHHHHHHTS-EEES-GGG-TT-----SS--EEEEEEEEETTEEEEEEEEEESSTT---HHHHHHHHHHHGGG-/--HHHHHHHHHHHHHHHHHHHHHS-S--HHHHHHHHHHHHHHHSTT-SEEEEEEEE---EETTEE--EEEEEEEESSS---SEE-TTSHHHHHHHHHTS-EEES-GGG-TT-----SS--EEEEEEEEETTEEEEEEEEEESSTT---HHHHHHHHHHHGGG-